Protein AF-A0A446B8R1-F1 (afdb_monomer_lite)

Radius of gyration: 36.81 Å; chains: 1; bounding box: 80×96×134 Å

Sequence (343 aa):
MPSIPSLAALASDPLRTHRTWIPKYGRVQKCDFCNGRAPGTLHFCSVCQLHICENCARDRRWHTERQHFIDADALDWTFRRGPNTASTRGGRRAQAPSSSDANARERGDNGGDDNGDDDVYMEKGLAGNNNNPPRRSDRLAGSARTHPPAGMGTTGGNTTSSSEVWASIDAPPATPEDHDHLVLHLYEAIYGSRPELNPARYPRDPSHTQGGAYAPTLRTTPAFHPLNERTSSELELMHQDRQLLREMQHAWNNQPVLLRLCRNGHRVYAIELLWDVCELRRSRVLIRDFSQVVHWFVTERDSQFRLQHTAAVAASSSSSAQPGYYQPPYPSYPPPGAPGNAR

pLDDT: mean 72.15, std 21.69, range [29.95, 96.56]

Organism: NCBI:txid2587410

Secondary structure (DSSP, 8-state):
-PPPPPHHHHHT-TT--B--EEEEE-TT-B-TTT-PBPSSEEEEETTT--EE-HHHHHTTGGGGSTTB---TTTS-S------------S------------------------------------------PPP-----------PPPP-----------GGGGGGGTTS--SSHHHHHHHHHHHHHHHHSS-----TT--PPP---------PPP---PPS--TT----HHHHHHHHHHHHHHHHHHHHHHH-HHHHHHHHTT-HHHHHHHHHHHHHHHHTTS---SS-HHHHHHHHHHHHHHHHHHHHHHHHHHHHT-------PPPP-PPPPPPPP---

Foldseek 3Di:
DPDDDDLVVLVPQPLQAFPDWDWDDDQPDAQPQPRDRDNWIWIAGPPPRGTHALVCVVVVSVVVPSHHRDDSVPDPRPDDPPPPPPPPPDDPPPPDDDDDDDDDDDDDDDDDDDDDDDDDDDDDDDDDDDDDDDDDDDDDDDDDDDDDDDDDDDPDDPPVPPVPVVVPLLDDDPDPVVLVVLLQVLLCVLPVDGDPPPVVPPDPDDDDDDDDDDDDDDPDDDDDDPVPPDDPVNVVLQVVLVVLQVSLVCSCVPPVSLVSCVVSLNNLVSLVSSVSNSVVVCVVDPHDPPGPNVVVSVVSNVVSVVVVVVVVVVVVVVVPPPVPPPPPPPPPDDDPDDDDDDD

Structure (mmCIF, N/CA/C/O backbone):
data_AF-A0A446B8R1-F1
#
_entry.id   AF-A0A446B8R1-F1
#
loop_
_atom_site.group_PDB
_atom_site.id
_atom_site.type_symbol
_atom_site.label_atom_id
_atom_site.label_alt_id
_atom_site.label_comp_id
_atom_site.label_asym_id
_atom_site.label_entity_id
_atom_site.label_seq_id
_atom_site.pdbx_PDB_ins_code
_atom_site.Cartn_x
_atom_site.Cartn_y
_atom_site.Cartn_z
_atom_site.occupancy
_atom_site.B_iso_or_equiv
_atom_site.auth_seq_id
_atom_site.auth_comp_id
_atom_site.auth_asym_id
_atom_site.auth_atom_id
_atom_site.pdbx_PDB_model_num
ATOM 1 N N . MET A 1 1 ? -5.547 -40.155 11.819 1.00 54.22 1 MET A N 1
ATOM 2 C CA . MET A 1 1 ? -4.812 -39.044 11.177 1.00 54.22 1 MET A CA 1
ATOM 3 C C . MET A 1 1 ? -5.370 -37.741 11.716 1.00 54.22 1 MET A C 1
ATOM 5 O O . MET A 1 1 ? -6.589 -37.660 11.814 1.00 54.22 1 MET A O 1
ATOM 9 N N . PRO A 1 2 ? -4.535 -36.780 12.139 1.00 71.50 2 PRO A N 1
ATOM 10 C CA . PRO A 1 2 ? -5.023 -35.487 12.608 1.00 71.50 2 PRO A CA 1
ATOM 11 C C . PRO A 1 2 ? -5.824 -34.808 11.491 1.00 71.50 2 PRO A C 1
ATOM 13 O O . PRO A 1 2 ? -5.386 -34.767 10.343 1.00 71.50 2 PRO A O 1
ATOM 16 N N . SER A 1 3 ? -7.020 -34.325 11.818 1.00 83.19 3 SER A N 1
ATOM 17 C CA . SER A 1 3 ? -7.865 -33.573 10.893 1.00 83.19 3 SER A CA 1
ATOM 18 C C . SER A 1 3 ? -7.162 -32.273 10.503 1.00 83.19 3 SER A C 1
ATOM 20 O O . SER A 1 3 ? -6.837 -31.466 11.376 1.00 83.19 3 SER A O 1
ATOM 22 N N . ILE A 1 4 ? -6.922 -32.066 9.206 1.00 81.81 4 ILE A N 1
ATOM 23 C CA . ILE A 1 4 ? -6.298 -30.837 8.706 1.00 81.81 4 ILE A CA 1
ATOM 24 C C . ILE A 1 4 ? -7.282 -29.674 8.931 1.00 81.81 4 ILE A C 1
ATOM 26 O O . ILE A 1 4 ? -8.426 -29.772 8.478 1.00 81.81 4 ILE A O 1
ATOM 30 N N . PRO A 1 5 ? -6.876 -28.579 9.602 1.00 85.19 5 PRO A N 1
ATOM 31 C CA . PRO A 1 5 ? -7.745 -27.425 9.815 1.00 85.19 5 PRO A CA 1
ATOM 32 C C . PRO A 1 5 ? -8.226 -26.816 8.490 1.00 85.19 5 PRO A C 1
ATOM 34 O O . PRO A 1 5 ? -7.574 -26.946 7.447 1.00 85.19 5 PRO A O 1
ATOM 37 N N . SER A 1 6 ? -9.369 -26.129 8.520 1.00 90.00 6 SER A N 1
ATOM 38 C CA . SER A 1 6 ? -9.872 -25.403 7.349 1.00 90.00 6 SER A CA 1
ATOM 39 C C . SER A 1 6 ? -8.915 -24.270 6.951 1.00 90.00 6 SER A C 1
ATOM 41 O O . SER A 1 6 ? -8.203 -23.721 7.792 1.00 90.00 6 SER A O 1
ATOM 43 N N . LEU A 1 7 ? -8.911 -23.889 5.668 1.00 84.69 7 LEU A N 1
ATOM 44 C CA . LEU A 1 7 ? -8.081 -22.775 5.186 1.00 84.69 7 LEU A CA 1
ATOM 45 C C . LEU A 1 7 ? -8.403 -21.466 5.915 1.00 84.69 7 LEU A C 1
ATOM 47 O O . LEU A 1 7 ? -7.484 -20.745 6.280 1.00 84.69 7 LEU A O 1
ATOM 51 N N . ALA A 1 8 ? -9.683 -21.204 6.201 1.00 85.44 8 ALA A N 1
ATOM 52 C CA . ALA A 1 8 ? -10.109 -20.027 6.955 1.00 85.44 8 ALA A CA 1
ATOM 53 C C . ALA A 1 8 ? -9.517 -20.000 8.375 1.00 85.44 8 ALA A C 1
ATOM 55 O O . ALA A 1 8 ? -9.004 -18.970 8.802 1.00 85.44 8 ALA A O 1
ATOM 56 N N . ALA A 1 9 ? -9.512 -21.142 9.074 1.00 85.88 9 ALA A N 1
ATOM 57 C CA . ALA A 1 9 ? -8.916 -21.238 10.406 1.00 85.88 9 ALA A CA 1
ATOM 58 C C . ALA A 1 9 ? -7.395 -21.007 10.371 1.00 85.88 9 ALA A C 1
ATOM 60 O O . ALA A 1 9 ? -6.848 -20.322 11.234 1.00 85.88 9 ALA A O 1
ATOM 61 N N . LEU A 1 10 ? -6.713 -21.532 9.347 1.00 84.69 10 LEU A N 1
ATOM 62 C CA . LEU A 1 10 ? -5.278 -21.305 9.148 1.00 84.69 10 LEU A CA 1
ATOM 63 C C . LEU A 1 10 ? -4.977 -19.844 8.778 1.00 84.69 10 LEU A C 1
ATOM 65 O O . LEU A 1 10 ? -3.969 -19.303 9.219 1.00 84.69 10 LEU A O 1
ATOM 69 N N . ALA A 1 11 ? -5.845 -19.186 8.009 1.00 81.81 11 ALA A N 1
ATOM 70 C CA . ALA A 1 11 ? -5.681 -17.787 7.617 1.00 81.81 11 ALA A CA 1
ATOM 71 C C . ALA A 1 11 ? -5.797 -16.819 8.806 1.00 81.81 11 ALA A C 1
ATOM 73 O O . ALA A 1 11 ? -5.201 -15.741 8.778 1.00 81.81 11 ALA A O 1
ATOM 74 N N . SER A 1 12 ? -6.548 -17.187 9.846 1.00 82.94 12 SER A N 1
ATOM 75 C CA . SER A 1 12 ? -6.679 -16.404 11.081 1.00 82.94 12 SER A CA 1
ATOM 76 C C . SER A 1 12 ? -5.580 -16.665 12.117 1.00 82.94 12 SER A C 1
ATOM 78 O O . SER A 1 12 ? -5.546 -15.979 13.135 1.00 82.94 12 SER A O 1
ATOM 80 N N . ASP A 1 13 ? -4.694 -17.641 11.892 1.00 83.62 13 ASP A N 1
ATOM 81 C CA . ASP A 1 13 ? -3.644 -17.991 12.852 1.00 83.62 13 ASP A CA 1
ATOM 82 C C . ASP A 1 13 ? -2.561 -16.892 12.897 1.00 83.62 13 ASP A C 1
ATOM 84 O O . ASP A 1 13 ? -1.868 -16.677 11.894 1.00 83.62 13 ASP A O 1
ATOM 88 N N . PRO A 1 14 ? -2.373 -16.198 14.038 1.00 80.44 14 PRO A N 1
ATOM 89 C CA . PRO A 1 14 ? -1.381 -15.132 14.157 1.00 80.44 14 PRO A CA 1
ATOM 90 C C . PRO A 1 14 ? 0.060 -15.645 14.037 1.00 80.44 14 PRO A C 1
ATOM 92 O O . PRO A 1 14 ? 0.962 -14.860 13.752 1.00 80.44 14 PRO A O 1
ATOM 95 N N . LEU A 1 15 ? 0.297 -16.950 14.230 1.00 82.38 15 LEU A N 1
ATOM 96 C CA . LEU A 1 15 ? 1.621 -17.554 14.071 1.00 82.38 15 LEU A CA 1
ATOM 97 C C . LEU A 1 15 ? 2.008 -17.735 12.598 1.00 82.38 15 LEU A C 1
ATOM 99 O O . LEU A 1 15 ? 3.196 -17.844 12.291 1.00 82.38 15 LEU A O 1
ATOM 103 N N . ARG A 1 16 ? 1.030 -17.726 11.681 1.00 83.31 16 ARG A N 1
ATOM 104 C CA . ARG A 1 16 ? 1.251 -17.855 10.236 1.00 83.31 16 ARG A CA 1
ATOM 105 C C . ARG A 1 16 ? 1.517 -16.496 9.597 1.00 83.31 16 ARG A C 1
ATOM 107 O O . ARG A 1 16 ? 0.666 -15.893 8.934 1.00 83.31 16 ARG A O 1
ATOM 114 N N . THR A 1 17 ? 2.733 -16.018 9.815 1.00 85.94 17 THR A N 1
ATOM 115 C CA . THR A 1 17 ? 3.201 -14.699 9.381 1.00 85.94 17 THR A CA 1
ATOM 116 C C . THR A 1 17 ? 3.696 -14.682 7.934 1.00 85.94 17 THR A C 1
ATOM 118 O O . THR A 1 17 ? 3.676 -13.632 7.293 1.00 85.94 17 THR A O 1
ATOM 121 N N . HIS A 1 18 ? 4.117 -15.820 7.373 1.00 91.88 18 HIS A N 1
ATOM 122 C CA . HIS A 1 18 ? 4.714 -15.868 6.037 1.00 91.88 18 HIS A CA 1
ATOM 123 C C . HIS A 1 18 ? 3.647 -16.094 4.965 1.00 91.88 18 HIS A C 1
ATOM 125 O O . HIS A 1 18 ? 3.229 -17.225 4.702 1.00 91.88 18 HIS A O 1
ATOM 131 N N . ARG A 1 19 ? 3.222 -14.990 4.342 1.00 91.19 19 ARG A N 1
ATOM 132 C CA . ARG A 1 19 ? 2.196 -14.959 3.282 1.00 91.19 19 ARG A CA 1
ATOM 133 C C . ARG A 1 19 ? 2.737 -14.549 1.914 1.00 91.19 19 ARG A C 1
ATOM 135 O O . ARG A 1 19 ? 2.030 -14.655 0.919 1.00 91.19 19 ARG A O 1
ATOM 142 N N . THR A 1 20 ? 3.981 -14.085 1.859 1.00 92.62 20 THR A N 1
ATOM 143 C CA . THR A 1 20 ? 4.607 -13.607 0.625 1.00 92.62 20 THR A CA 1
ATOM 144 C C . THR A 1 20 ? 5.275 -14.764 -0.106 1.00 92.62 20 THR A C 1
ATOM 146 O O . THR A 1 20 ? 6.323 -15.263 0.317 1.00 92.62 20 THR A O 1
ATOM 149 N N . TRP A 1 21 ? 4.663 -15.167 -1.216 1.00 95.19 21 TRP A N 1
ATOM 150 C CA . TRP A 1 21 ? 5.133 -16.237 -2.091 1.00 95.19 21 TRP A CA 1
ATOM 151 C C . TRP A 1 21 ? 5.419 -15.674 -3.472 1.00 95.19 21 TRP A C 1
ATOM 153 O O . TRP A 1 21 ? 4.586 -14.981 -4.053 1.00 95.19 21 TRP A O 1
ATOM 163 N N . ILE A 1 22 ? 6.622 -15.934 -3.973 1.00 94.06 22 ILE A N 1
ATOM 164 C CA . ILE A 1 22 ? 7.083 -15.402 -5.253 1.00 94.06 22 ILE A CA 1
ATOM 165 C C . ILE A 1 22 ? 7.263 -16.574 -6.224 1.00 94.06 22 ILE A C 1
ATOM 167 O O . ILE A 1 22 ? 7.953 -17.543 -5.879 1.00 94.06 22 ILE A O 1
ATOM 171 N N . PRO A 1 23 ? 6.705 -16.504 -7.446 1.00 94.25 23 PRO A N 1
ATOM 172 C CA . PRO A 1 23 ? 6.909 -17.539 -8.445 1.00 94.25 23 PRO A CA 1
ATOM 173 C C . PRO A 1 23 ? 8.370 -17.544 -8.900 1.00 94.25 23 PRO A C 1
ATOM 175 O O . PRO A 1 23 ? 8.946 -16.519 -9.272 1.00 94.25 23 PRO A O 1
ATOM 178 N N . LYS A 1 24 ? 8.982 -18.725 -8.909 1.00 90.31 24 LYS A N 1
ATOM 179 C CA . LYS A 1 24 ? 10.349 -18.945 -9.370 1.00 90.31 24 LYS A CA 1
ATOM 180 C C . LYS A 1 24 ? 10.378 -20.095 -10.354 1.00 90.31 24 LYS A C 1
ATOM 182 O O . LYS A 1 24 ? 10.073 -21.245 -10.043 1.00 90.31 24 LYS A O 1
ATOM 187 N N . TYR A 1 25 ? 10.810 -19.763 -11.561 1.00 87.69 25 TYR A N 1
ATOM 188 C CA . TYR A 1 25 ? 11.034 -20.734 -12.613 1.00 87.69 25 TYR A CA 1
ATOM 189 C C . TYR A 1 25 ? 12.493 -21.192 -12.595 1.00 87.69 25 TYR A C 1
ATOM 191 O O . TYR A 1 25 ? 13.414 -20.378 -12.693 1.00 87.69 25 TYR A O 1
ATOM 199 N N . GLY A 1 26 ? 12.719 -22.498 -12.508 1.00 75.31 26 GLY A N 1
ATOM 200 C CA . GLY A 1 26 ? 14.056 -23.060 -12.638 1.00 75.31 26 GLY A CA 1
ATOM 201 C C . GLY A 1 26 ? 14.023 -24.573 -12.776 1.00 75.31 26 GLY A C 1
ATOM 202 O O . GLY A 1 26 ? 13.527 -25.258 -11.892 1.00 75.31 26 GLY A O 1
ATOM 203 N N . ARG A 1 27 ? 14.634 -25.108 -13.842 1.00 74.44 27 ARG A N 1
ATOM 204 C CA . ARG A 1 27 ? 14.702 -26.563 -14.110 1.00 74.44 27 ARG A CA 1
ATOM 205 C C . ARG A 1 27 ? 15.417 -27.373 -13.015 1.00 74.44 27 ARG A C 1
ATOM 207 O O . ARG A 1 27 ? 15.337 -28.599 -12.995 1.00 74.44 27 ARG A O 1
ATOM 214 N N . VAL A 1 28 ? 16.171 -26.701 -12.144 1.00 85.12 28 VAL A N 1
ATOM 215 C CA . VAL A 1 28 ? 17.037 -27.335 -11.137 1.00 85.12 28 VAL A CA 1
ATOM 216 C C . VAL A 1 28 ? 16.456 -27.240 -9.724 1.00 85.12 28 VAL A C 1
ATOM 218 O O . VAL A 1 28 ? 16.914 -27.954 -8.838 1.00 85.12 28 VAL A O 1
ATOM 221 N N . GLN A 1 29 ? 15.441 -26.401 -9.506 1.00 88.50 29 GLN A N 1
ATOM 222 C CA . GLN A 1 29 ? 14.880 -26.202 -8.173 1.00 88.50 29 GLN A CA 1
ATOM 223 C C . GLN A 1 29 ? 14.052 -27.427 -7.753 1.00 88.50 29 GLN A C 1
ATOM 225 O O . GLN A 1 29 ? 13.339 -28.024 -8.566 1.00 88.50 29 GLN A O 1
ATOM 230 N N . LYS A 1 30 ? 14.184 -27.827 -6.487 1.00 95.19 30 LYS A N 1
ATOM 231 C CA . LYS A 1 30 ? 13.438 -28.937 -5.883 1.00 95.19 30 LYS A CA 1
ATOM 232 C C . LYS A 1 30 ? 12.427 -28.371 -4.897 1.00 95.19 30 LYS A C 1
ATOM 234 O O . LYS A 1 30 ? 12.664 -27.325 -4.308 1.00 95.19 30 LYS A O 1
ATOM 239 N N . CYS A 1 31 ? 11.302 -29.055 -4.734 1.00 95.56 31 CYS A N 1
ATOM 240 C CA . CYS A 1 31 ? 10.384 -28.737 -3.649 1.00 95.56 31 CYS A CA 1
ATOM 241 C C . CYS A 1 31 ? 10.953 -29.262 -2.328 1.00 95.56 31 CYS A C 1
ATOM 243 O O . CYS A 1 31 ? 11.273 -30.446 -2.250 1.00 95.56 31 CYS A O 1
ATOM 245 N N . ASP A 1 32 ? 11.001 -28.427 -1.294 1.00 95.44 32 ASP A N 1
ATOM 246 C CA . ASP A 1 32 ? 11.567 -28.801 0.010 1.00 95.44 32 ASP A CA 1
ATOM 247 C C . ASP A 1 32 ? 10.720 -29.852 0.757 1.00 95.44 32 ASP A C 1
ATOM 249 O O . ASP A 1 32 ? 11.221 -30.567 1.618 1.00 95.44 32 ASP A O 1
ATOM 253 N N . PHE A 1 33 ? 9.445 -30.022 0.383 1.00 94.38 33 PHE A N 1
ATOM 254 C CA . PHE A 1 33 ? 8.527 -30.965 1.036 1.00 94.38 33 PHE A CA 1
ATOM 255 C C . PHE A 1 33 ? 8.537 -32.370 0.427 1.00 94.38 33 PHE A C 1
ATOM 257 O O . PHE A 1 33 ? 8.408 -33.359 1.147 1.00 94.38 33 PHE A O 1
ATOM 264 N N . CYS A 1 34 ? 8.630 -32.490 -0.901 1.00 95.12 34 CYS A N 1
ATOM 265 C CA . CYS A 1 34 ? 8.647 -33.795 -1.573 1.00 95.12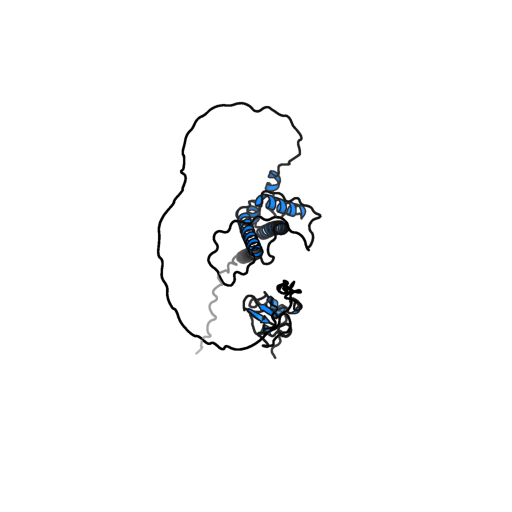 34 CYS A CA 1
ATOM 266 C C . CYS A 1 34 ? 10.006 -34.162 -2.171 1.00 95.12 34 CYS A C 1
ATOM 268 O O . CYS A 1 34 ? 10.141 -35.257 -2.712 1.00 95.12 34 CYS A O 1
ATOM 270 N N . ASN A 1 35 ? 10.989 -33.254 -2.134 1.00 94.88 35 ASN A N 1
ATOM 271 C CA . ASN A 1 35 ? 12.286 -33.358 -2.815 1.00 94.88 35 ASN A CA 1
ATOM 272 C C . ASN A 1 35 ? 12.204 -33.620 -4.332 1.00 94.88 35 ASN A C 1
ATOM 274 O O . ASN A 1 35 ? 13.223 -33.849 -4.993 1.00 94.88 35 ASN A O 1
ATOM 278 N N . GLY A 1 36 ? 11.001 -33.555 -4.906 1.00 92.75 36 GLY A N 1
ATOM 279 C CA . GLY A 1 36 ? 10.746 -33.736 -6.323 1.00 92.75 36 GLY A CA 1
ATOM 280 C C . GLY A 1 36 ? 11.205 -32.525 -7.127 1.00 92.75 36 GLY A C 1
ATOM 281 O O . GLY A 1 36 ? 11.067 -31.376 -6.700 1.00 92.75 36 GLY A O 1
ATOM 282 N N . ARG A 1 37 ? 11.727 -32.787 -8.327 1.00 89.12 37 ARG A N 1
ATOM 283 C CA . ARG A 1 37 ? 11.902 -31.754 -9.352 1.00 89.12 37 ARG A CA 1
ATOM 284 C C . ARG A 1 37 ? 10.537 -31.503 -9.984 1.00 89.12 37 ARG A C 1
ATOM 286 O O . ARG A 1 37 ? 9.971 -32.414 -10.581 1.00 89.12 37 ARG A O 1
ATOM 293 N N . ALA A 1 38 ? 10.005 -30.295 -9.847 1.00 78.50 38 ALA A N 1
ATOM 294 C CA . ALA A 1 38 ? 8.779 -29.916 -10.537 1.00 78.50 38 ALA A CA 1
ATOM 295 C C . ALA A 1 38 ? 9.145 -29.345 -11.920 1.00 78.50 38 ALA A C 1
ATOM 297 O O . ALA A 1 38 ? 9.933 -28.403 -11.980 1.00 78.50 38 ALA A O 1
ATOM 298 N N . PRO A 1 39 ? 8.596 -29.858 -13.037 1.00 73.88 39 PRO A N 1
ATOM 299 C CA . PRO A 1 39 ? 8.849 -29.299 -14.370 1.00 73.88 39 PRO A CA 1
ATOM 300 C C . PRO A 1 39 ? 8.189 -27.921 -14.610 1.00 73.88 39 PRO A C 1
ATOM 302 O O . PRO A 1 39 ? 8.254 -27.402 -15.723 1.00 73.88 39 PRO A O 1
ATOM 305 N N . GLY A 1 40 ? 7.563 -27.326 -13.589 1.00 85.19 40 GLY A N 1
ATOM 306 C CA . GLY A 1 40 ? 6.812 -26.072 -13.663 1.00 85.19 40 GLY A CA 1
ATOM 307 C C . GLY A 1 40 ? 7.300 -24.999 -12.686 1.00 85.19 40 GLY A C 1
ATOM 308 O O . GLY A 1 40 ? 8.463 -24.974 -12.283 1.00 85.19 40 GLY A O 1
ATOM 309 N N . THR A 1 41 ? 6.394 -24.094 -12.328 1.00 91.81 41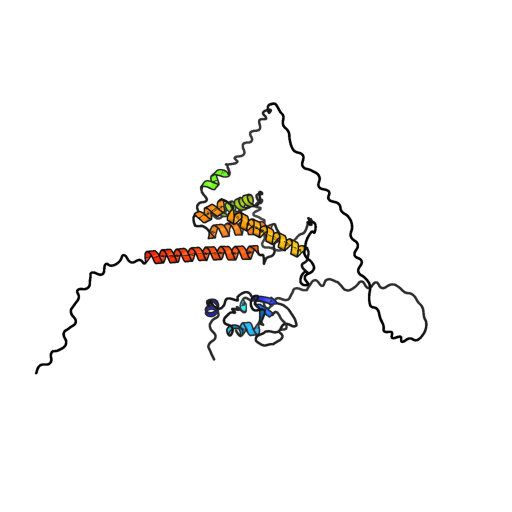 THR A N 1
ATOM 310 C CA . THR A 1 41 ? 6.651 -22.995 -11.394 1.00 91.81 41 THR A CA 1
ATOM 311 C C . THR A 1 41 ? 6.636 -23.510 -9.962 1.00 91.81 41 THR A C 1
ATOM 313 O O . THR A 1 41 ? 5.671 -24.133 -9.521 1.00 91.81 41 THR A O 1
ATOM 316 N N . LEU A 1 42 ? 7.715 -23.249 -9.228 1.00 95.44 42 LEU A N 1
ATOM 317 C CA . LEU A 1 42 ? 7.718 -23.366 -7.774 1.00 95.44 42 LEU A CA 1
ATOM 318 C C . LEU A 1 42 ? 7.446 -21.986 -7.195 1.00 95.44 42 LEU A C 1
ATOM 320 O O . LEU A 1 42 ? 7.921 -20.987 -7.730 1.00 95.44 42 LEU A O 1
ATOM 324 N N . HIS A 1 43 ? 6.734 -21.928 -6.082 1.00 95.69 43 HIS A N 1
ATOM 325 C CA . HIS A 1 43 ? 6.640 -20.704 -5.298 1.00 95.69 43 HIS A CA 1
ATOM 326 C C . HIS A 1 43 ? 7.655 -20.771 -4.171 1.00 95.69 43 HIS A C 1
ATOM 328 O O . HIS A 1 43 ? 7.801 -21.822 -3.546 1.00 95.69 43 HIS A O 1
ATOM 334 N N . PHE A 1 44 ? 8.379 -19.680 -3.930 1.00 95.06 44 PHE A N 1
ATOM 335 C CA . PHE A 1 44 ? 9.300 -19.601 -2.803 1.00 95.06 44 PHE A CA 1
ATOM 336 C C . PHE A 1 44 ? 8.863 -18.545 -1.793 1.00 95.06 44 PHE A C 1
ATOM 338 O O . PHE A 1 44 ? 8.402 -17.465 -2.167 1.00 95.06 44 PHE A O 1
ATOM 345 N N . CYS A 1 45 ? 9.021 -18.858 -0.511 1.00 96.06 45 CYS A N 1
ATOM 346 C CA . CYS A 1 45 ? 8.794 -17.909 0.567 1.00 96.06 45 CYS A CA 1
ATOM 347 C C . CYS A 1 45 ? 9.958 -16.918 0.617 1.00 96.06 45 CYS A C 1
ATOM 349 O O . CYS A 1 45 ? 11.110 -17.321 0.781 1.00 96.06 45 CYS A O 1
ATOM 351 N N . SER A 1 46 ? 9.682 -15.617 0.535 1.00 93.12 46 SER A N 1
ATOM 352 C CA . SER A 1 46 ? 10.738 -14.594 0.576 1.00 93.12 46 SER A CA 1
ATOM 353 C C . SER A 1 46 ? 11.471 -14.518 1.920 1.00 93.12 46 SER A C 1
ATOM 355 O O . SER A 1 46 ? 12.588 -14.011 1.968 1.00 93.12 46 SER A O 1
ATOM 357 N N . VAL A 1 47 ? 10.850 -15.008 3.000 1.00 91.88 47 VAL A N 1
ATOM 358 C CA . VAL A 1 47 ? 11.396 -14.962 4.365 1.00 91.88 47 VAL A CA 1
ATOM 359 C C . VAL A 1 47 ? 12.239 -16.203 4.661 1.00 91.88 47 VAL A C 1
ATOM 361 O O . VAL A 1 47 ? 13.417 -16.082 4.978 1.00 91.88 47 VAL A O 1
ATOM 364 N N . CYS A 1 48 ? 11.664 -17.399 4.507 1.00 92.62 48 CYS A N 1
ATOM 365 C CA . CYS A 1 48 ? 12.345 -18.663 4.820 1.00 92.62 48 CYS A CA 1
ATOM 366 C C . CYS A 1 48 ? 13.149 -19.258 3.662 1.00 92.62 48 CYS A C 1
ATOM 368 O O . CYS A 1 48 ? 13.873 -20.224 3.871 1.00 92.62 48 CYS A O 1
ATOM 370 N N . GLN A 1 49 ? 12.998 -18.731 2.444 1.00 93.62 49 GLN A N 1
ATOM 371 C CA . GLN A 1 49 ? 13.591 -19.280 1.217 1.00 93.62 49 GLN A CA 1
ATOM 372 C C . GLN A 1 49 ? 13.162 -20.720 0.875 1.00 93.62 49 GLN A C 1
ATOM 374 O O . GLN A 1 49 ? 13.795 -21.370 0.045 1.00 93.62 49 GLN A O 1
ATOM 379 N N . LEU A 1 50 ? 12.060 -21.199 1.461 1.00 94.56 50 LEU A N 1
ATOM 380 C CA . LEU A 1 50 ? 11.473 -22.505 1.162 1.00 94.56 50 LEU A CA 1
ATOM 381 C C . LEU A 1 50 ? 10.739 -22.489 -0.176 1.00 94.56 50 LEU A C 1
ATOM 383 O O . LEU A 1 50 ? 9.964 -21.572 -0.438 1.00 94.56 50 LEU A O 1
ATOM 387 N N . HIS A 1 51 ? 10.940 -23.523 -0.984 1.00 95.50 51 HIS A N 1
ATOM 388 C CA . HIS A 1 51 ? 10.333 -23.751 -2.286 1.00 95.50 51 HIS A CA 1
ATOM 389 C C . HIS A 1 51 ? 9.251 -24.833 -2.190 1.00 95.50 51 HIS A C 1
ATOM 391 O O . HIS A 1 51 ? 9.492 -25.970 -1.769 1.00 95.50 51 HIS A O 1
ATOM 397 N N . ILE A 1 52 ? 8.051 -24.517 -2.671 1.00 96.12 52 ILE A N 1
ATOM 398 C CA . ILE A 1 52 ? 6.919 -25.440 -2.692 1.00 96.12 52 ILE A CA 1
ATOM 399 C C . ILE A 1 52 ? 6.372 -25.626 -4.108 1.00 96.12 52 ILE A C 1
ATOM 401 O O . ILE A 1 52 ? 6.279 -24.678 -4.890 1.00 96.12 52 ILE A O 1
ATOM 405 N N . CYS A 1 53 ? 6.028 -26.870 -4.454 1.00 96.12 53 CYS A N 1
ATOM 406 C CA . CYS A 1 53 ? 5.330 -27.187 -5.698 1.00 96.12 53 CYS A CA 1
ATOM 407 C C . CYS A 1 53 ? 3.811 -27.180 -5.514 1.00 96.12 53 CYS A C 1
ATOM 409 O O . CYS A 1 53 ? 3.314 -27.373 -4.405 1.00 96.12 53 CYS A O 1
ATOM 411 N N . GLU A 1 54 ? 3.087 -27.037 -6.625 1.00 95.62 54 GLU A N 1
ATOM 412 C CA . GLU A 1 54 ? 1.619 -26.997 -6.673 1.00 95.62 54 GLU A CA 1
ATOM 413 C C . GLU A 1 54 ? 0.980 -28.176 -5.931 1.00 95.62 54 GLU A C 1
ATOM 415 O O . GLU A 1 54 ? 0.108 -27.988 -5.086 1.00 95.62 54 GLU A O 1
ATOM 420 N N . ASN A 1 55 ? 1.488 -29.390 -6.160 1.00 96.00 55 ASN A N 1
ATOM 421 C CA . ASN A 1 55 ? 0.972 -30.594 -5.510 1.00 96.00 55 ASN A CA 1
ATOM 422 C C . ASN A 1 55 ? 1.158 -30.543 -3.989 1.00 96.00 55 ASN A C 1
ATOM 424 O O . ASN A 1 55 ? 0.217 -30.800 -3.252 1.00 96.00 55 ASN A O 1
ATOM 428 N N . CYS A 1 56 ? 2.340 -30.153 -3.494 1.00 96.00 56 CYS A N 1
ATOM 429 C CA . CYS A 1 56 ? 2.568 -30.045 -2.049 1.00 96.00 56 CYS A CA 1
ATOM 430 C C . CYS A 1 56 ? 1.758 -28.908 -1.412 1.00 96.00 56 CYS A C 1
ATOM 432 O O . CYS A 1 56 ? 1.373 -29.020 -0.246 1.00 96.00 56 CYS A O 1
ATOM 434 N N . ALA A 1 57 ? 1.498 -27.831 -2.158 1.00 95.31 57 ALA A N 1
ATOM 435 C CA . ALA A 1 57 ? 0.644 -26.735 -1.719 1.00 95.31 57 ALA A CA 1
ATOM 436 C C . ALA A 1 57 ? -0.821 -27.181 -1.585 1.00 95.31 57 ALA A C 1
ATOM 438 O O . ALA A 1 57 ? -1.419 -26.963 -0.528 1.00 95.31 57 ALA A O 1
ATOM 439 N N . ARG A 1 58 ? -1.362 -27.876 -2.599 1.00 95.31 58 ARG A N 1
ATOM 440 C CA . ARG A 1 58 ? -2.730 -28.429 -2.601 1.00 95.31 58 ARG A CA 1
ATOM 441 C C . ARG A 1 58 ? -2.929 -29.553 -1.587 1.00 95.31 58 ARG A C 1
ATOM 443 O O . ARG A 1 58 ? -3.930 -29.554 -0.877 1.00 95.31 58 ARG A O 1
ATOM 450 N N . ASP A 1 59 ? -1.937 -30.427 -1.433 1.00 94.69 59 ASP A N 1
ATOM 451 C CA . ASP A 1 59 ? -1.886 -31.462 -0.387 1.00 94.69 59 ASP A CA 1
ATOM 452 C C . ASP A 1 59 ? -1.734 -30.866 1.025 1.00 94.69 59 ASP A C 1
ATOM 454 O O . ASP A 1 59 ? -1.716 -31.591 2.022 1.00 94.69 59 ASP A O 1
ATOM 458 N N . ARG A 1 60 ? -1.563 -29.541 1.125 1.00 92.69 60 ARG A N 1
ATOM 459 C CA . ARG A 1 60 ? -1.328 -28.799 2.364 1.00 92.69 60 ARG A CA 1
ATOM 460 C C . ARG A 1 60 ? -0.118 -29.299 3.147 1.00 92.69 60 ARG A C 1
ATOM 462 O O . ARG A 1 60 ? -0.098 -29.170 4.363 1.00 92.69 60 ARG A O 1
ATOM 469 N N . ARG A 1 61 ? 0.927 -29.837 2.509 1.00 92.00 61 ARG A N 1
ATOM 470 C CA . ARG A 1 61 ? 2.112 -30.365 3.226 1.00 92.00 61 ARG A CA 1
ATOM 471 C C . ARG A 1 61 ? 2.867 -29.303 4.025 1.00 92.00 61 ARG A C 1
ATOM 473 O O . ARG A 1 61 ? 3.526 -29.644 4.995 1.00 92.00 61 ARG A O 1
ATOM 480 N N . TRP A 1 62 ? 2.698 -28.033 3.668 1.00 88.62 62 TRP A N 1
ATOM 481 C CA . TRP A 1 62 ? 3.216 -26.876 4.399 1.00 88.62 62 TRP A CA 1
ATOM 482 C C . TRP A 1 62 ? 2.585 -26.667 5.781 1.00 88.62 62 TRP A C 1
ATOM 484 O O . TRP A 1 62 ? 3.140 -25.926 6.585 1.00 88.62 62 TRP A O 1
ATOM 494 N N . HIS A 1 63 ? 1.444 -27.297 6.094 1.00 85.12 63 HIS A N 1
ATOM 495 C CA . HIS A 1 63 ? 0.751 -27.070 7.369 1.00 85.12 63 HIS A CA 1
ATOM 496 C C . HIS A 1 63 ? 1.561 -27.522 8.594 1.00 85.12 63 HIS A C 1
ATOM 498 O O . HIS A 1 63 ? 1.302 -27.019 9.693 1.00 85.12 63 HIS A O 1
ATOM 504 N N . THR A 1 64 ? 2.504 -28.457 8.407 1.00 83.12 64 THR A N 1
ATOM 505 C CA . THR A 1 64 ? 3.425 -28.948 9.444 1.00 83.12 64 THR A CA 1
ATOM 506 C C . THR A 1 64 ? 4.290 -27.822 9.994 1.00 83.12 64 THR A C 1
ATOM 508 O O . THR A 1 64 ? 4.593 -27.795 11.186 1.00 83.12 64 THR A O 1
ATOM 511 N N . GLU A 1 65 ? 4.616 -26.846 9.152 1.00 82.62 65 GLU A N 1
ATOM 512 C CA . GLU A 1 65 ? 5.273 -25.621 9.561 1.00 82.62 65 GLU A CA 1
ATOM 513 C C . GLU A 1 65 ? 4.223 -24.584 9.959 1.00 82.62 65 GLU A C 1
ATOM 515 O O . GLU A 1 65 ? 3.357 -24.179 9.179 1.00 82.62 65 GLU A O 1
ATOM 520 N N . ARG A 1 66 ? 4.290 -24.132 11.213 1.00 84.69 66 ARG A N 1
ATOM 521 C CA . ARG A 1 66 ? 3.309 -23.190 11.772 1.00 84.69 66 ARG A CA 1
ATOM 522 C C . ARG A 1 66 ? 3.451 -21.759 11.257 1.00 84.69 66 ARG A C 1
ATOM 524 O O . ARG A 1 66 ? 2.570 -20.959 11.518 1.00 84.69 66 ARG A O 1
ATOM 531 N N . GLN A 1 67 ? 4.534 -21.434 10.554 1.00 90.25 67 GLN A N 1
ATOM 532 C CA . GLN A 1 67 ? 4.836 -20.060 10.133 1.00 90.25 67 GLN A CA 1
ATOM 533 C C . GLN A 1 67 ? 4.288 -19.713 8.746 1.00 90.25 67 GLN A C 1
ATOM 535 O O . GLN A 1 67 ? 4.052 -18.545 8.443 1.00 90.25 67 GLN A O 1
ATOM 540 N N . HIS A 1 68 ? 4.057 -20.720 7.907 1.00 92.31 68 HIS A N 1
ATOM 541 C CA . HIS A 1 68 ? 3.681 -20.532 6.512 1.00 92.31 68 HIS A CA 1
ATOM 542 C C . HIS A 1 68 ? 2.170 -20.572 6.335 1.00 92.31 68 HIS A C 1
ATOM 544 O O . HIS A 1 68 ? 1.502 -21.445 6.879 1.00 92.31 68 HIS A O 1
ATOM 550 N N . PHE A 1 69 ? 1.620 -19.653 5.552 1.00 93.62 69 PHE A N 1
ATOM 551 C CA . PHE A 1 69 ? 0.261 -19.766 5.039 1.00 93.62 69 PHE A CA 1
ATOM 552 C C . PHE A 1 69 ? 0.304 -19.667 3.521 1.00 93.62 69 PHE A C 1
ATOM 554 O O . PHE A 1 69 ? 0.891 -18.730 2.976 1.00 93.62 69 PHE A O 1
ATOM 561 N N . ILE A 1 70 ? -0.286 -20.658 2.855 1.00 93.69 70 ILE A N 1
ATOM 562 C CA . ILE A 1 70 ? -0.291 -20.764 1.397 1.00 93.69 70 ILE A CA 1
ATOM 563 C C . ILE A 1 70 ? -1.708 -21.076 0.948 1.00 93.69 70 ILE A C 1
ATOM 565 O O . ILE A 1 70 ? -2.229 -22.154 1.232 1.00 93.69 70 ILE A O 1
ATOM 569 N N . ASP A 1 71 ? -2.312 -20.148 0.221 1.00 94.25 71 ASP A N 1
ATOM 570 C CA . ASP A 1 71 ? -3.523 -20.433 -0.533 1.00 94.25 71 ASP A CA 1
ATOM 571 C C . ASP A 1 71 ? -3.119 -20.893 -1.936 1.00 94.25 71 ASP A C 1
ATOM 573 O O . ASP A 1 71 ? -2.671 -20.098 -2.760 1.00 94.25 71 ASP A O 1
ATOM 577 N N . ALA A 1 72 ? -3.205 -22.201 -2.182 1.00 93.62 72 ALA A N 1
ATOM 578 C CA . ALA A 1 72 ? -2.775 -22.783 -3.447 1.00 93.62 72 ALA A CA 1
ATOM 579 C C . ALA A 1 72 ? -3.613 -22.281 -4.631 1.00 93.62 72 ALA A C 1
ATOM 581 O O . ALA A 1 72 ? -3.089 -22.221 -5.736 1.00 93.62 72 ALA A O 1
ATOM 582 N N . ASP A 1 73 ? -4.871 -21.900 -4.421 1.00 93.50 73 ASP A N 1
ATOM 583 C CA . ASP A 1 73 ? -5.750 -21.476 -5.513 1.00 93.50 73 ASP A CA 1
ATOM 584 C C . ASP A 1 73 ? -5.554 -19.992 -5.866 1.00 93.50 73 ASP A C 1
ATOM 586 O O . ASP A 1 73 ? -5.841 -19.577 -6.987 1.00 93.50 73 ASP A O 1
ATOM 590 N N . ALA A 1 74 ? -4.992 -19.203 -4.945 1.00 92.50 74 ALA A N 1
ATOM 591 C CA . ALA A 1 74 ? -4.650 -17.800 -5.172 1.00 92.50 74 ALA A CA 1
ATOM 592 C C . ALA A 1 74 ? -3.294 -17.595 -5.879 1.00 92.50 74 ALA A C 1
ATOM 594 O O . ALA A 1 74 ? -2.999 -16.490 -6.338 1.00 92.50 74 ALA A O 1
ATOM 595 N N . LEU A 1 75 ? -2.444 -18.626 -5.946 1.00 92.56 75 LEU A N 1
ATOM 596 C CA . LEU A 1 75 ? -1.117 -18.540 -6.558 1.00 92.56 75 LEU A CA 1
ATOM 597 C C . LEU A 1 75 ? -1.152 -18.871 -8.054 1.00 92.56 75 LEU A C 1
ATOM 599 O O . LEU A 1 75 ? -1.753 -19.854 -8.481 1.00 92.56 75 LEU A O 1
ATOM 603 N N . ASP A 1 76 ? -0.420 -18.096 -8.858 1.00 91.06 76 ASP A N 1
ATOM 604 C CA . ASP A 1 76 ? -0.219 -18.411 -10.274 1.00 91.06 76 ASP A CA 1
ATOM 605 C C . ASP A 1 76 ? 0.848 -19.508 -10.444 1.00 91.06 76 ASP A C 1
ATOM 607 O O . ASP A 1 76 ? 2.056 -19.267 -10.347 1.00 91.06 76 ASP A O 1
ATOM 611 N N . TRP A 1 77 ? 0.402 -20.738 -10.700 1.00 91.06 77 TRP A N 1
ATOM 612 C CA . TRP A 1 77 ? 1.262 -21.889 -11.022 1.00 91.06 77 TRP A CA 1
ATOM 613 C C . TRP A 1 77 ? 1.605 -21.986 -12.509 1.00 91.06 77 TRP A C 1
ATOM 615 O O . TRP A 1 77 ? 2.517 -22.718 -12.900 1.00 91.06 77 TRP A O 1
ATOM 625 N N . THR A 1 78 ? 0.887 -21.241 -13.347 1.00 87.06 78 THR A N 1
ATOM 626 C CA . THR A 1 78 ? 1.023 -21.276 -14.803 1.00 87.06 78 THR A CA 1
ATOM 627 C C . THR A 1 78 ? 2.046 -20.290 -15.331 1.00 87.06 78 THR A C 1
ATOM 629 O O . THR A 1 78 ? 2.294 -20.311 -16.536 1.00 87.06 78 THR A O 1
ATOM 632 N N . PHE A 1 79 ? 2.670 -19.488 -14.458 1.00 76.25 79 PHE A N 1
ATOM 633 C CA . PHE A 1 79 ? 3.691 -18.510 -14.816 1.00 76.25 79 PHE A CA 1
ATOM 634 C C . PHE A 1 79 ? 4.825 -19.146 -15.630 1.00 76.25 79 PHE A C 1
ATOM 636 O O . PHE A 1 79 ? 5.840 -19.620 -15.117 1.00 76.25 79 PHE A O 1
ATOM 643 N N . ARG A 1 80 ? 4.671 -19.149 -16.949 1.00 72.00 80 ARG A N 1
ATOM 644 C CA . ARG A 1 80 ? 5.754 -19.418 -17.877 1.00 72.00 80 ARG A CA 1
ATOM 645 C C . ARG A 1 80 ? 6.448 -18.087 -18.014 1.00 72.00 80 ARG A C 1
ATOM 647 O O . ARG A 1 80 ? 5.819 -17.125 -18.447 1.00 72.00 80 ARG A O 1
ATOM 654 N N . ARG A 1 81 ? 7.734 -18.025 -17.647 1.00 62.03 81 ARG A N 1
ATOM 655 C CA . ARG A 1 81 ? 8.576 -16.892 -18.041 1.00 62.03 81 ARG A CA 1
ATOM 656 C C . ARG A 1 81 ? 8.305 -16.706 -19.533 1.00 62.03 81 ARG A C 1
ATOM 658 O O . ARG A 1 81 ? 8.551 -17.647 -20.296 1.00 62.03 81 ARG A O 1
ATOM 665 N N . GLY A 1 82 ? 7.685 -15.577 -19.897 1.00 56.88 82 GLY A N 1
ATOM 666 C CA . GLY A 1 82 ? 7.328 -15.283 -21.282 1.00 56.88 82 GLY A CA 1
ATOM 667 C C . GLY A 1 82 ? 8.544 -15.552 -22.162 1.00 56.88 82 GLY A C 1
ATOM 668 O O . GLY A 1 82 ? 9.659 -15.485 -21.630 1.00 56.88 82 GLY A O 1
ATOM 669 N N . PRO A 1 83 ? 8.364 -15.934 -23.441 1.00 53.00 83 PRO A N 1
ATOM 670 C CA . PRO A 1 83 ? 9.483 -16.235 -24.321 1.00 53.00 83 PRO A CA 1
ATOM 671 C C . PRO A 1 83 ? 10.486 -15.108 -24.155 1.00 53.00 83 PRO A C 1
ATOM 673 O O . PRO A 1 83 ? 10.202 -13.971 -24.526 1.00 53.00 83 PRO A O 1
ATOM 676 N N . ASN A 1 84 ? 11.604 -15.407 -23.479 1.00 53.50 84 ASN A N 1
ATOM 677 C CA . ASN A 1 84 ? 12.687 -14.455 -23.353 1.00 53.50 84 ASN A CA 1
ATOM 678 C C . ASN A 1 84 ? 12.923 -14.049 -24.793 1.00 53.50 84 ASN A C 1
ATOM 680 O O . ASN A 1 84 ? 13.173 -14.937 -25.612 1.00 53.50 84 ASN A O 1
ATOM 684 N N . THR A 1 85 ? 12.752 -12.771 -25.121 1.00 44.53 85 THR A N 1
ATOM 685 C CA . THR A 1 85 ? 13.248 -12.226 -26.374 1.00 44.53 85 THR A CA 1
ATOM 686 C C . THR A 1 85 ? 14.707 -12.614 -26.377 1.00 44.53 85 THR A C 1
ATOM 688 O O . THR A 1 85 ? 15.507 -12.045 -25.629 1.00 44.53 85 THR A O 1
ATOM 691 N N . ALA A 1 86 ? 14.996 -13.715 -27.065 1.00 45.19 86 ALA A N 1
ATOM 692 C CA . ALA A 1 86 ? 16.300 -14.306 -27.119 1.00 45.19 86 ALA A CA 1
ATOM 693 C C . ALA A 1 86 ? 17.132 -13.208 -27.744 1.00 45.19 86 ALA A C 1
ATOM 695 O O . ALA A 1 86 ? 16.994 -12.920 -28.929 1.00 45.19 86 ALA A O 1
ATOM 696 N N . SER A 1 87 ? 17.895 -12.513 -26.903 1.00 49.81 87 SER A N 1
ATOM 697 C CA . SER A 1 87 ? 18.945 -11.638 -27.363 1.00 49.81 87 SER A CA 1
ATOM 698 C C . SER A 1 87 ? 19.768 -12.507 -28.289 1.00 49.81 87 SER A C 1
ATOM 700 O O . SER A 1 87 ? 20.359 -13.504 -27.866 1.00 49.81 87 SER A O 1
ATOM 702 N N . THR A 1 88 ? 19.674 -12.178 -29.569 1.00 49.72 88 THR A N 1
ATOM 703 C CA . THR A 1 88 ? 20.330 -12.789 -30.710 1.00 49.72 88 THR A CA 1
ATOM 704 C C . THR A 1 88 ? 21.840 -12.589 -30.571 1.00 49.72 88 THR A C 1
ATOM 706 O O . THR A 1 88 ? 22.479 -11.920 -31.371 1.00 49.72 88 THR A O 1
ATOM 709 N N . ARG A 1 89 ? 22.451 -13.137 -29.520 1.00 48.38 89 ARG A N 1
ATOM 710 C CA . ARG A 1 89 ? 23.899 -13.291 -29.385 1.00 48.38 89 ARG A CA 1
ATOM 711 C C . ARG A 1 89 ? 24.268 -14.654 -29.946 1.00 48.38 89 ARG A C 1
ATOM 713 O O . ARG A 1 89 ? 24.624 -15.584 -29.237 1.00 48.38 89 ARG A O 1
ATOM 720 N N . GLY A 1 90 ? 24.136 -14.756 -31.260 1.00 50.44 90 GLY A N 1
ATOM 721 C CA . GLY A 1 90 ? 24.550 -15.915 -32.029 1.00 50.44 90 GLY A CA 1
ATOM 722 C C . GLY A 1 90 ? 24.357 -15.629 -33.506 1.00 50.44 90 GLY A C 1
ATOM 723 O O . GLY A 1 90 ? 23.254 -15.788 -34.012 1.00 50.44 90 GLY A O 1
ATOM 724 N N . GLY A 1 91 ? 25.419 -15.189 -34.187 1.00 48.84 91 GLY A N 1
ATOM 725 C CA . GLY A 1 91 ? 25.432 -15.201 -35.652 1.00 48.84 91 GLY A CA 1
ATOM 726 C C . GLY A 1 91 ? 26.044 -13.997 -36.358 1.00 48.84 91 GLY A C 1
ATOM 727 O O . GLY A 1 91 ? 25.440 -13.482 -37.288 1.00 48.84 91 GLY A O 1
ATOM 728 N N . ARG A 1 92 ? 27.257 -13.569 -35.994 1.00 47.97 92 ARG A N 1
ATOM 729 C CA . ARG A 1 92 ? 28.175 -12.952 -36.971 1.00 47.97 92 ARG A CA 1
ATOM 730 C C . ARG A 1 92 ? 29.579 -13.521 -36.803 1.00 47.97 92 ARG A C 1
ATOM 732 O O . ARG A 1 92 ? 30.517 -12.819 -36.451 1.00 47.97 92 ARG A O 1
ATOM 739 N N . ARG A 1 93 ? 29.722 -14.822 -37.074 1.00 50.16 93 ARG A N 1
ATOM 740 C CA . ARG A 1 93 ? 30.983 -15.328 -37.620 1.00 50.16 93 ARG A CA 1
ATOM 741 C C . ARG A 1 93 ? 30.913 -15.003 -39.107 1.00 50.16 93 ARG A C 1
ATOM 743 O O . ARG A 1 93 ? 30.191 -15.662 -39.849 1.00 50.16 93 ARG A O 1
ATOM 750 N N . ALA A 1 94 ? 31.536 -13.892 -39.487 1.00 49.94 94 ALA A N 1
ATOM 751 C CA . ALA A 1 94 ? 31.714 -13.523 -40.878 1.00 49.94 94 ALA A CA 1
ATOM 752 C C . ALA A 1 94 ? 32.382 -14.701 -41.600 1.00 49.94 94 ALA A C 1
ATOM 754 O O . ALA A 1 94 ? 33.480 -15.115 -41.229 1.00 49.94 94 ALA A O 1
ATOM 755 N N . GLN A 1 95 ? 31.689 -15.272 -42.582 1.00 43.66 95 GLN A N 1
ATOM 756 C CA . GLN A 1 95 ? 32.330 -16.098 -43.593 1.00 43.66 95 GLN A CA 1
ATOM 757 C C . GLN A 1 95 ? 33.182 -15.150 -44.437 1.00 43.66 95 GLN A C 1
ATOM 759 O O . GLN A 1 95 ? 32.654 -14.330 -45.186 1.00 43.66 95 GLN A O 1
ATOM 764 N N . ALA A 1 96 ? 34.497 -15.215 -44.252 1.00 46.75 96 ALA A N 1
ATOM 765 C CA . ALA A 1 96 ? 35.437 -14.715 -45.238 1.00 46.75 96 ALA A CA 1
ATOM 766 C C . ALA A 1 96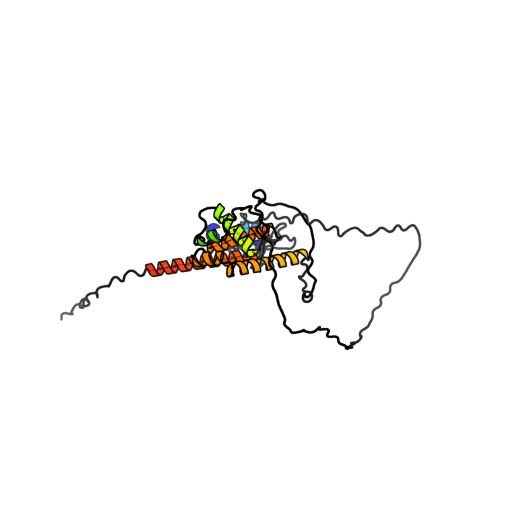 ? 35.392 -15.656 -46.458 1.00 46.75 96 ALA A C 1
ATOM 768 O O . ALA A 1 96 ? 35.347 -16.875 -46.267 1.00 46.75 96 ALA A O 1
ATOM 769 N N . PRO A 1 97 ? 35.395 -15.140 -47.697 1.00 52.75 97 PRO A N 1
ATOM 770 C CA . PRO A 1 97 ? 35.560 -15.973 -48.873 1.00 52.75 97 PRO A CA 1
ATOM 771 C C . PRO A 1 97 ? 37.052 -16.285 -49.029 1.00 52.75 97 PRO A C 1
ATOM 773 O O . PRO A 1 97 ? 37.849 -15.383 -49.275 1.00 52.75 97 PRO A O 1
ATOM 776 N N . SER A 1 98 ? 37.442 -17.550 -48.885 1.00 43.81 98 SER A N 1
ATOM 777 C CA . SER A 1 98 ? 38.771 -18.011 -49.295 1.00 43.81 98 SER A CA 1
ATOM 778 C C . SER A 1 98 ? 38.632 -19.048 -50.400 1.00 43.81 98 SER A C 1
ATOM 780 O O . SER A 1 98 ? 38.279 -20.206 -50.171 1.00 43.81 98 SER A O 1
ATOM 782 N N . SER A 1 99 ? 38.898 -18.573 -51.608 1.00 46.16 99 SER A N 1
ATOM 783 C CA . SER A 1 99 ? 39.393 -19.340 -52.740 1.00 46.16 99 SER A CA 1
ATOM 784 C C . SER A 1 99 ? 40.591 -20.217 -52.342 1.00 46.16 99 SER A C 1
ATOM 786 O O . SER A 1 99 ? 41.439 -19.767 -51.579 1.00 46.16 99 SER A O 1
ATOM 788 N N . SER A 1 100 ? 40.605 -21.445 -52.873 1.00 48.97 100 SER A N 1
ATOM 789 C CA . SER A 1 100 ? 41.774 -22.241 -53.296 1.00 48.97 100 SER A CA 1
ATOM 790 C C . SER A 1 100 ? 43.105 -22.035 -52.557 1.00 48.97 100 SER A C 1
ATOM 792 O O . SER A 1 100 ? 43.746 -21.006 -52.725 1.00 48.97 100 SER A O 1
ATOM 794 N N . ASP A 1 101 ? 43.601 -23.070 -51.873 1.00 42.12 101 ASP A N 1
ATOM 795 C CA . ASP A 1 101 ? 44.718 -23.854 -52.420 1.00 42.12 101 ASP A CA 1
ATOM 796 C C . ASP A 1 101 ? 45.138 -25.025 -51.523 1.00 42.12 101 ASP A C 1
ATOM 798 O O . ASP A 1 101 ? 45.020 -25.022 -50.299 1.00 42.12 101 ASP A O 1
ATOM 802 N N . ALA A 1 102 ? 45.597 -26.066 -52.208 1.00 47.78 102 ALA A N 1
ATOM 803 C CA . ALA A 1 102 ? 46.146 -27.298 -51.680 1.00 47.78 102 ALA A CA 1
ATOM 804 C C . ALA A 1 102 ? 47.512 -27.081 -51.005 1.00 47.78 102 ALA A C 1
ATOM 806 O O . ALA A 1 102 ? 48.346 -26.362 -51.548 1.00 47.78 102 ALA A O 1
ATOM 807 N N . ASN A 1 103 ? 47.783 -27.789 -49.900 1.00 43.88 103 ASN A N 1
ATOM 808 C CA . ASN A 1 103 ? 48.912 -28.726 -49.752 1.00 43.88 103 ASN A CA 1
ATOM 809 C C . ASN A 1 103 ? 49.297 -29.006 -48.288 1.00 43.88 103 ASN A C 1
ATOM 811 O O . ASN A 1 103 ? 49.474 -28.107 -47.481 1.00 43.88 103 ASN A O 1
ATOM 815 N N . ALA A 1 104 ? 49.546 -30.296 -48.057 1.00 39.94 104 ALA A N 1
ATOM 816 C CA . ALA A 1 104 ? 50.693 -30.856 -47.343 1.00 39.94 104 ALA A CA 1
ATOM 817 C C . ALA A 1 104 ? 50.936 -30.577 -45.840 1.00 39.94 104 ALA A C 1
ATOM 819 O O . ALA A 1 104 ? 51.384 -29.516 -45.432 1.00 39.94 104 ALA A O 1
ATOM 820 N N . ARG A 1 105 ? 50.881 -31.707 -45.117 1.00 43.59 105 ARG A N 1
ATOM 821 C CA . ARG A 1 105 ? 51.945 -32.291 -44.272 1.00 43.59 105 ARG A CA 1
ATOM 822 C C . ARG A 1 105 ? 52.260 -31.698 -42.887 1.00 43.59 105 ARG A C 1
ATOM 824 O O . ARG A 1 105 ? 52.734 -30.587 -42.746 1.00 43.59 105 ARG A O 1
ATOM 831 N N . GLU A 1 106 ? 52.176 -32.637 -41.939 1.00 43.34 106 GLU A N 1
ATOM 832 C CA . GLU A 1 106 ? 53.186 -33.000 -40.928 1.00 43.34 106 GLU A CA 1
ATOM 833 C C . GLU A 1 106 ? 53.504 -32.069 -39.742 1.00 43.34 106 GLU A C 1
ATOM 835 O O . GLU A 1 106 ? 53.975 -30.953 -39.896 1.00 43.34 106 GLU A O 1
ATOM 840 N N . ARG A 1 107 ? 53.478 -32.732 -38.571 1.00 43.91 107 ARG A N 1
ATOM 841 C CA . ARG A 1 107 ? 54.440 -32.679 -37.447 1.00 43.91 107 ARG A CA 1
ATOM 842 C C . ARG A 1 107 ? 54.364 -31.562 -36.394 1.00 43.91 107 ARG A C 1
ATOM 844 O O . ARG A 1 107 ? 54.311 -30.382 -36.697 1.00 43.91 107 ARG A O 1
ATOM 851 N N . GLY A 1 108 ? 54.560 -32.030 -35.153 1.00 42.78 108 GLY A N 1
ATOM 852 C CA . GLY A 1 108 ? 54.920 -31.290 -33.936 1.00 42.78 108 GLY A CA 1
ATOM 853 C C . GLY A 1 108 ? 53.687 -31.003 -33.085 1.00 42.78 108 GLY A C 1
ATOM 854 O O . GLY A 1 108 ? 52.867 -30.190 -33.479 1.00 42.78 108 GLY A O 1
ATOM 855 N N . ASP A 1 109 ? 53.389 -31.676 -31.974 1.00 50.16 109 ASP A N 1
ATOM 856 C CA . ASP A 1 109 ? 54.243 -32.092 -30.850 1.00 50.16 109 ASP A CA 1
ATOM 857 C C . ASP A 1 109 ? 55.238 -31.006 -30.426 1.00 50.16 109 ASP A C 1
ATOM 859 O O . ASP A 1 109 ? 56.268 -30.811 -31.067 1.00 50.16 109 ASP A O 1
ATOM 863 N N . ASN A 1 110 ? 54.866 -30.271 -29.378 1.00 50.09 110 ASN A N 1
ATOM 864 C CA . ASN A 1 110 ? 55.778 -29.580 -28.478 1.00 50.09 110 ASN A CA 1
ATOM 865 C C . ASN A 1 110 ? 55.025 -29.230 -27.192 1.00 50.09 110 ASN A C 1
ATOM 867 O O . ASN A 1 110 ? 54.131 -28.380 -27.178 1.00 50.09 110 ASN A O 1
ATOM 871 N N . GLY A 1 111 ? 55.408 -29.928 -26.124 1.00 44.03 111 GLY A N 1
ATOM 872 C CA . GLY A 1 111 ? 55.300 -29.439 -24.758 1.00 44.03 111 GLY A CA 1
ATOM 873 C C . GLY A 1 111 ? 56.278 -28.292 -24.473 1.00 44.03 111 GLY A C 1
ATOM 874 O O . GLY A 1 111 ? 57.009 -27.836 -25.352 1.00 44.03 111 GLY A O 1
ATOM 875 N N . GLY A 1 112 ? 56.269 -27.852 -23.218 1.00 44.28 112 GLY A N 1
ATOM 876 C CA . GLY A 1 112 ? 57.021 -26.714 -22.687 1.00 44.28 112 GLY A CA 1
ATOM 877 C C . GLY A 1 112 ? 56.055 -25.868 -21.863 1.00 44.28 112 GLY A C 1
ATOM 878 O O . GLY A 1 112 ? 55.267 -25.117 -22.428 1.00 44.28 112 GLY A O 1
ATOM 879 N N . ASP A 1 113 ? 55.835 -26.170 -20.586 1.00 45.78 113 ASP A N 1
ATOM 880 C CA . ASP A 1 113 ? 56.740 -25.925 -19.455 1.00 45.78 113 ASP A CA 1
ATOM 881 C C . ASP A 1 113 ? 57.252 -24.478 -19.383 1.00 45.78 113 ASP A C 1
ATOM 883 O O . ASP A 1 113 ? 57.785 -23.925 -20.342 1.00 45.78 113 ASP A O 1
ATOM 887 N N . ASP A 1 114 ? 57.178 -23.975 -18.154 1.00 41.75 114 ASP A N 1
ATOM 888 C CA . ASP A 1 114 ? 58.191 -23.153 -17.498 1.00 41.75 114 ASP A CA 1
ATOM 889 C C . ASP A 1 114 ? 58.051 -21.615 -17.436 1.00 41.75 114 ASP A C 1
ATOM 891 O O . ASP A 1 114 ? 58.139 -20.888 -18.423 1.00 41.75 114 ASP A O 1
ATOM 895 N N . ASN A 1 115 ? 58.003 -21.185 -16.166 1.00 45.16 115 ASN A N 1
ATOM 896 C CA . ASN A 1 115 ? 58.689 -20.051 -15.535 1.00 45.16 115 ASN A CA 1
ATOM 897 C C . ASN A 1 115 ? 58.140 -18.618 -15.558 1.00 45.16 115 ASN A C 1
ATOM 899 O O . ASN A 1 115 ? 57.752 -18.063 -16.581 1.00 45.16 115 ASN A O 1
ATOM 903 N N . GLY A 1 116 ? 58.338 -17.994 -14.386 1.00 43.28 116 GLY A N 1
ATOM 904 C CA . GLY A 1 116 ? 58.669 -16.576 -14.221 1.00 43.28 116 GLY A CA 1
ATOM 905 C C . GLY A 1 116 ? 57.518 -15.775 -13.633 1.00 43.28 116 GLY A C 1
ATOM 906 O O . GLY A 1 116 ? 56.629 -15.379 -14.376 1.00 43.28 116 GLY A O 1
ATOM 907 N N . ASP A 1 117 ? 57.356 -15.670 -12.314 1.00 41.22 117 ASP A N 1
ATOM 908 C CA . ASP A 1 117 ? 58.159 -14.866 -11.371 1.00 41.22 117 ASP A CA 1
ATOM 909 C C . ASP A 1 117 ? 58.381 -13.407 -11.796 1.00 41.22 117 ASP A C 1
ATOM 911 O O . ASP A 1 117 ? 58.840 -13.123 -12.897 1.00 41.22 117 ASP A O 1
ATOM 915 N N . ASP A 1 118 ? 58.066 -12.539 -10.830 1.00 45.62 118 ASP A N 1
ATOM 916 C CA . ASP A 1 118 ? 58.656 -11.232 -10.547 1.00 45.62 118 ASP A CA 1
ATOM 917 C C . ASP A 1 118 ? 58.576 -10.123 -11.610 1.00 45.62 118 ASP A C 1
ATOM 919 O O . ASP A 1 118 ? 59.126 -10.206 -12.698 1.00 45.62 118 ASP A O 1
ATOM 923 N N . ASP A 1 119 ? 57.927 -9.007 -11.246 1.00 45.31 119 ASP A N 1
ATOM 924 C CA . ASP A 1 119 ? 58.675 -7.756 -11.070 1.00 45.31 119 ASP A CA 1
ATOM 925 C C . ASP A 1 119 ? 57.814 -6.579 -10.548 1.00 45.31 119 ASP A C 1
ATOM 927 O O . ASP A 1 119 ? 56.865 -6.101 -11.168 1.00 45.31 119 ASP A O 1
ATOM 931 N N . VAL A 1 120 ? 58.245 -6.085 -9.383 1.00 45.53 120 VAL A N 1
ATOM 932 C CA . VAL A 1 120 ? 58.633 -4.683 -9.138 1.00 45.53 120 VAL A CA 1
ATOM 933 C C . VAL A 1 120 ? 57.544 -3.595 -9.122 1.00 45.53 120 VAL A C 1
ATOM 935 O O . VAL A 1 120 ? 57.217 -2.910 -10.088 1.00 45.53 120 VAL A O 1
ATOM 938 N N . TYR A 1 121 ? 57.116 -3.339 -7.887 1.00 48.78 121 TYR A N 1
ATOM 939 C CA . TYR A 1 121 ? 57.050 -2.033 -7.220 1.00 48.78 121 TYR A CA 1
ATOM 940 C C . TYR A 1 121 ? 57.717 -0.852 -7.970 1.00 48.78 121 TYR A C 1
ATOM 942 O O . TYR A 1 121 ? 58.937 -0.703 -7.969 1.00 48.78 121 TYR A O 1
ATOM 950 N N . MET A 1 122 ? 56.913 0.067 -8.512 1.00 52.16 122 MET A N 1
ATOM 951 C CA . MET A 1 122 ? 57.350 1.429 -8.842 1.00 52.16 122 MET A CA 1
ATOM 952 C C . MET A 1 122 ? 56.473 2.440 -8.106 1.00 52.16 122 MET A C 1
ATO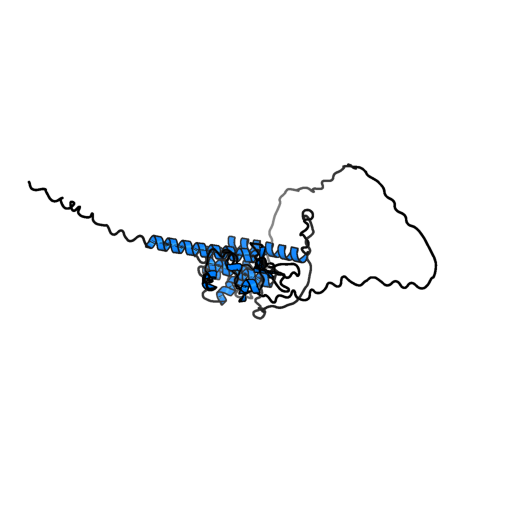M 954 O O . MET A 1 122 ? 55.447 2.912 -8.592 1.00 52.16 122 MET A O 1
ATOM 958 N N . GLU A 1 123 ? 56.920 2.770 -6.900 1.00 50.00 123 GLU A N 1
ATOM 959 C CA . GLU A 1 123 ? 56.567 3.984 -6.182 1.00 50.00 123 GLU A CA 1
ATOM 960 C C . GLU A 1 123 ? 57.252 5.178 -6.863 1.00 50.00 123 GLU A C 1
ATOM 962 O O . GLU A 1 123 ? 58.478 5.272 -6.899 1.00 50.00 123 GLU A O 1
ATOM 967 N N . LYS A 1 124 ? 56.465 6.108 -7.410 1.00 47.25 124 LYS A N 1
ATOM 968 C CA . LYS A 1 124 ? 56.921 7.467 -7.730 1.00 47.25 124 LYS A CA 1
ATOM 969 C C . LYS A 1 124 ? 55.772 8.447 -7.540 1.00 47.25 124 LYS A C 1
ATOM 971 O O . LYS A 1 124 ? 54.859 8.538 -8.357 1.00 47.25 124 LYS A O 1
ATOM 976 N N . GLY A 1 125 ? 55.834 9.180 -6.432 1.00 39.50 125 GLY A N 1
ATOM 977 C CA . GLY A 1 125 ? 55.085 10.415 -6.261 1.00 39.50 125 GLY A CA 1
ATOM 978 C C . GLY A 1 125 ? 55.616 11.526 -7.170 1.00 39.50 125 GLY A C 1
ATOM 979 O O . GLY A 1 125 ? 56.740 11.452 -7.665 1.00 39.50 125 GLY A O 1
ATOM 980 N N . LEU A 1 126 ? 54.793 12.557 -7.368 1.00 44.66 126 LEU A N 1
ATOM 981 C CA . LEU A 1 126 ? 55.078 13.968 -7.058 1.00 44.66 126 LEU A CA 1
ATOM 982 C C . LEU A 1 126 ? 54.050 14.895 -7.734 1.00 44.66 126 LEU A C 1
ATOM 984 O O . LEU A 1 126 ? 53.672 14.679 -8.879 1.00 44.66 126 LEU A O 1
ATOM 988 N N . ALA A 1 127 ? 53.713 15.967 -7.002 1.00 41.03 127 ALA A N 1
ATOM 989 C CA . ALA A 1 127 ? 53.049 17.215 -7.411 1.00 41.03 127 ALA A CA 1
ATOM 990 C C . ALA A 1 127 ? 51.583 17.087 -7.892 1.00 41.03 127 ALA A C 1
ATOM 992 O O . ALA A 1 127 ? 51.271 16.409 -8.855 1.00 41.03 127 ALA A O 1
ATOM 993 N N . GLY A 1 128 ? 50.578 17.695 -7.262 1.00 36.22 128 GLY A N 1
ATOM 994 C CA . GLY A 1 128 ? 50.538 19.045 -6.706 1.00 36.22 128 GLY A CA 1
ATOM 995 C C . GLY A 1 128 ? 49.801 19.956 -7.690 1.00 36.22 128 GLY A C 1
ATOM 996 O O . GLY A 1 128 ? 50.398 20.372 -8.673 1.00 36.22 128 GLY A O 1
ATOM 997 N N . ASN A 1 129 ? 48.517 20.251 -7.444 1.00 38.19 129 ASN A N 1
ATOM 998 C CA . ASN A 1 129 ? 47.931 21.554 -7.782 1.00 38.19 129 ASN A CA 1
ATOM 999 C C . ASN A 1 129 ? 46.529 21.741 -7.185 1.00 38.19 129 ASN A C 1
ATOM 1001 O O . ASN A 1 129 ? 45.542 21.159 -7.632 1.00 38.19 129 ASN A O 1
ATOM 1005 N N . ASN A 1 130 ? 46.480 22.617 -6.182 1.00 42.84 130 ASN A N 1
ATOM 1006 C CA . ASN A 1 130 ? 45.282 23.239 -5.640 1.00 42.84 130 ASN A CA 1
ATOM 1007 C C . ASN A 1 130 ? 44.965 24.482 -6.478 1.00 42.84 130 ASN A C 1
ATOM 1009 O O . ASN A 1 130 ? 45.755 25.420 -6.471 1.00 42.84 130 ASN A O 1
ATOM 1013 N N . ASN A 1 131 ? 43.801 24.531 -7.124 1.00 46.62 131 ASN A N 1
ATOM 1014 C CA . ASN A 1 131 ? 43.247 25.771 -7.667 1.00 46.62 131 ASN A CA 1
ATOM 1015 C C . ASN A 1 131 ? 41.868 26.015 -7.061 1.00 46.62 131 ASN A C 1
ATOM 1017 O O . ASN A 1 131 ? 40.863 25.457 -7.492 1.00 46.62 131 ASN A O 1
ATOM 1021 N N . ASN A 1 132 ? 41.861 26.867 -6.042 1.00 42.72 132 ASN A N 1
ATOM 1022 C CA . ASN A 1 132 ? 40.682 27.458 -5.437 1.00 42.72 132 ASN A CA 1
ATOM 1023 C C . ASN A 1 132 ? 40.732 28.959 -5.778 1.00 42.72 132 ASN A C 1
ATOM 1025 O O . ASN A 1 132 ? 41.699 29.608 -5.371 1.00 42.72 132 ASN A O 1
ATOM 1029 N N . PRO A 1 133 ? 39.783 29.541 -6.529 1.00 56.88 133 PRO A N 1
ATOM 1030 C CA . PRO A 1 133 ? 39.727 30.990 -6.676 1.00 56.88 133 PRO A CA 1
ATOM 1031 C C . PRO A 1 133 ? 38.990 31.648 -5.489 1.00 56.88 133 PRO A C 1
ATOM 1033 O O . PRO A 1 133 ? 38.109 31.034 -4.881 1.00 56.88 133 PRO A O 1
ATOM 1036 N N . PRO A 1 134 ? 39.363 32.888 -5.120 1.00 55.97 134 PRO A N 1
ATOM 1037 C CA . PRO A 1 134 ? 39.074 33.451 -3.809 1.00 55.97 134 PRO A CA 1
ATOM 1038 C C . PRO A 1 134 ? 37.734 34.191 -3.721 1.00 55.97 134 PRO A C 1
ATOM 1040 O O . PRO A 1 134 ? 37.229 34.773 -4.681 1.00 55.97 134 PRO A O 1
ATOM 1043 N N . ARG A 1 135 ? 37.235 34.244 -2.482 1.00 47.62 135 ARG A N 1
ATOM 1044 C CA . ARG A 1 135 ? 36.252 35.212 -1.982 1.00 47.62 135 ARG A CA 1
ATOM 1045 C C . ARG A 1 135 ? 36.710 36.647 -2.263 1.00 47.62 135 ARG A C 1
ATOM 1047 O O . ARG A 1 135 ? 37.839 37.005 -1.931 1.00 47.62 135 ARG A O 1
ATOM 1054 N N . ARG A 1 136 ? 35.798 37.486 -2.757 1.00 44.41 136 ARG A N 1
ATOM 1055 C CA . ARG A 1 136 ? 35.930 38.948 -2.734 1.00 44.41 136 ARG A CA 1
ATOM 1056 C C . ARG A 1 136 ? 34.726 39.539 -2.004 1.00 44.41 136 ARG A C 1
ATOM 1058 O O . ARG A 1 136 ? 33.589 39.338 -2.420 1.00 44.41 136 ARG A O 1
ATOM 1065 N N . SER A 1 137 ? 35.016 40.205 -0.896 1.00 51.47 137 SER A N 1
ATOM 1066 C CA . SER A 1 137 ? 34.080 40.938 -0.046 1.00 51.47 137 SER A CA 1
ATOM 1067 C C . SER A 1 137 ? 33.931 42.390 -0.518 1.00 51.47 137 SER A C 1
ATOM 1069 O O . SER A 1 137 ? 34.872 42.945 -1.080 1.00 51.47 137 SER A O 1
ATOM 1071 N N . ASP A 1 138 ? 32.770 42.968 -0.191 1.00 40.12 138 ASP A N 1
ATOM 1072 C CA . ASP A 1 138 ? 32.474 44.383 0.101 1.00 40.12 138 ASP A CA 1
ATOM 1073 C C . ASP A 1 138 ? 32.674 45.457 -0.992 1.00 40.12 138 ASP A C 1
ATOM 1075 O O . ASP A 1 138 ? 33.777 45.690 -1.473 1.00 40.12 138 ASP A O 1
ATOM 1079 N N . ARG A 1 139 ? 31.636 46.267 -1.285 1.00 38.28 139 ARG A N 1
ATOM 1080 C CA . ARG A 1 139 ? 31.271 47.497 -0.530 1.00 38.28 139 ARG A CA 1
ATOM 1081 C C . ARG A 1 139 ? 30.337 48.433 -1.348 1.00 38.28 139 ARG A C 1
ATOM 1083 O O . ARG A 1 139 ? 30.680 48.841 -2.445 1.00 38.28 139 ARG A O 1
ATOM 1090 N N . LEU A 1 140 ? 29.185 48.746 -0.741 1.00 49.31 140 LEU A N 1
ATOM 1091 C CA . LEU A 1 140 ? 28.354 49.978 -0.687 1.00 49.31 140 LEU A CA 1
ATOM 1092 C C . LEU A 1 140 ? 28.325 51.064 -1.802 1.00 49.31 140 LEU A C 1
ATOM 1094 O O . LEU A 1 140 ? 29.358 51.493 -2.300 1.00 49.31 140 LEU A O 1
ATOM 1098 N N . ALA A 1 141 ? 27.113 51.658 -1.907 1.00 38.88 141 ALA A N 1
ATOM 1099 C CA . ALA A 1 141 ? 26.678 52.964 -2.468 1.00 38.88 141 ALA A CA 1
ATOM 1100 C C . ALA A 1 141 ? 26.085 52.905 -3.893 1.00 38.88 141 ALA A C 1
ATOM 1102 O O . ALA A 1 141 ? 26.663 52.289 -4.769 1.00 38.88 141 ALA A O 1
ATOM 1103 N N . GLY A 1 142 ? 24.963 53.535 -4.252 1.00 34.44 142 GLY A N 1
ATOM 1104 C CA . GLY A 1 142 ? 23.958 54.329 -3.553 1.00 34.44 142 GLY A CA 1
ATOM 1105 C C . GLY A 1 142 ? 22.956 54.882 -4.590 1.00 34.44 142 GLY A C 1
ATOM 1106 O O . GLY A 1 142 ? 23.243 54.899 -5.780 1.00 34.44 142 GLY A O 1
ATOM 1107 N N . SER A 1 143 ? 21.821 55.383 -4.096 1.00 39.22 143 SER A N 1
ATOM 1108 C CA . SER A 1 143 ? 20.920 56.373 -4.720 1.00 39.22 143 SER A CA 1
ATOM 1109 C C . SER A 1 143 ? 20.021 56.044 -5.934 1.00 39.22 143 SER A C 1
ATOM 1111 O O . SER A 1 143 ? 20.464 55.858 -7.057 1.00 39.22 143 SER A O 1
ATOM 1113 N N . ALA A 1 144 ? 18.724 56.267 -5.661 1.00 39.09 144 ALA A N 1
ATOM 1114 C CA . ALA A 1 144 ? 17.792 57.140 -6.396 1.00 39.09 144 ALA A CA 1
ATOM 1115 C C . ALA A 1 144 ? 16.854 56.547 -7.474 1.00 39.09 144 ALA A C 1
ATOM 1117 O O . ALA A 1 144 ? 17.195 56.384 -8.636 1.00 39.09 144 ALA A O 1
ATOM 1118 N N . ARG A 1 145 ? 15.597 56.364 -7.032 1.00 46.97 145 ARG A N 1
ATOM 1119 C CA . ARG A 1 145 ? 14.317 56.802 -7.634 1.00 46.97 145 ARG A CA 1
ATOM 1120 C C . ARG A 1 145 ? 14.266 57.032 -9.155 1.00 46.97 145 ARG A C 1
ATOM 1122 O O . ARG A 1 145 ? 14.810 58.012 -9.652 1.00 46.97 145 ARG A O 1
ATOM 1129 N N . THR A 1 146 ? 13.361 56.316 -9.823 1.00 43.69 146 THR A N 1
ATOM 1130 C CA . THR A 1 146 ? 12.377 56.911 -10.752 1.00 43.69 146 THR A CA 1
ATOM 1131 C C . THR A 1 146 ? 11.187 55.961 -10.965 1.00 43.69 146 THR A C 1
ATOM 1133 O O . THR A 1 146 ? 11.294 54.756 -10.766 1.00 43.69 146 THR A O 1
ATOM 1136 N N . HIS A 1 147 ? 10.028 56.555 -11.237 1.00 47.16 147 HIS A N 1
ATOM 1137 C CA . HIS A 1 147 ? 8.664 56.017 -11.170 1.00 47.16 147 HIS A CA 1
ATOM 1138 C C . HIS A 1 147 ? 8.310 54.938 -12.221 1.00 47.16 147 HIS A C 1
ATOM 1140 O O . HIS A 1 147 ? 8.950 54.889 -13.270 1.00 47.16 147 HIS A O 1
ATOM 1146 N N . PRO A 1 148 ? 7.235 54.145 -12.006 1.00 51.66 148 PRO A N 1
ATOM 1147 C CA . PRO A 1 148 ? 6.635 53.294 -13.035 1.00 51.66 148 PRO A CA 1
ATOM 1148 C C . PRO A 1 148 ? 5.589 54.060 -13.874 1.00 51.66 148 PRO A C 1
ATOM 1150 O O . PRO A 1 148 ? 4.879 54.907 -13.322 1.00 51.66 148 PRO A O 1
ATOM 1153 N N . PRO A 1 149 ? 5.407 53.749 -15.172 1.00 56.56 149 PRO A N 1
ATOM 1154 C CA . PRO A 1 149 ? 4.217 54.164 -15.893 1.00 56.56 149 PRO A CA 1
ATOM 1155 C C . PRO A 1 149 ? 3.068 53.178 -15.660 1.00 56.56 149 PRO A C 1
ATOM 1157 O O . PRO A 1 149 ? 3.205 51.961 -15.781 1.00 56.56 149 PRO A O 1
ATOM 1160 N N . ALA A 1 150 ? 1.920 53.764 -15.338 1.00 51.16 150 ALA A N 1
ATOM 1161 C CA . ALA A 1 150 ? 0.617 53.132 -15.330 1.00 51.16 150 ALA A CA 1
ATOM 1162 C C . ALA A 1 150 ? 0.283 52.548 -16.712 1.00 51.16 150 ALA A C 1
ATOM 1164 O O . ALA A 1 150 ? 0.371 53.239 -17.726 1.00 51.16 150 ALA A O 1
ATOM 1165 N N . GLY A 1 151 ? -0.149 51.288 -16.730 1.00 42.66 151 GLY A N 1
ATOM 1166 C CA . GLY A 1 151 ? -0.718 50.620 -17.894 1.00 42.66 151 GLY A CA 1
ATOM 1167 C C . GLY A 1 151 ? -1.984 49.884 -17.480 1.00 42.66 151 GLY A C 1
ATOM 1168 O O . GLY A 1 151 ? -1.917 48.832 -16.854 1.00 42.66 151 GLY A O 1
ATOM 1169 N N . MET A 1 152 ? -3.128 50.494 -17.789 1.00 48.62 152 MET A N 1
ATOM 1170 C CA . MET A 1 152 ? -4.475 49.946 -17.646 1.00 48.62 152 MET A CA 1
ATOM 1171 C C . MET A 1 152 ? -4.620 48.634 -18.427 1.00 48.62 152 MET A C 1
ATOM 1173 O O . MET A 1 152 ? -4.227 48.546 -19.586 1.00 48.62 152 MET A O 1
ATOM 1177 N N . GLY A 1 153 ? -5.241 47.641 -17.794 1.00 41.72 153 GLY A N 1
ATOM 1178 C CA . GLY A 1 153 ? -5.569 46.354 -18.402 1.00 41.72 153 GLY A CA 1
ATOM 1179 C C . GLY A 1 153 ? -6.463 45.533 -17.483 1.00 41.72 153 GLY A C 1
ATOM 1180 O O . GLY A 1 153 ? -6.068 44.485 -16.988 1.00 41.72 153 GLY A O 1
ATOM 1181 N N . THR A 1 154 ? -7.655 46.046 -17.183 1.00 45.75 154 THR A N 1
ATOM 1182 C CA . THR A 1 154 ? -8.672 45.344 -16.397 1.00 45.75 154 THR A CA 1
ATOM 1183 C C . THR A 1 154 ? -9.394 44.316 -17.268 1.00 45.75 154 THR A C 1
ATOM 1185 O O . THR A 1 154 ? -10.449 44.596 -17.830 1.00 45.75 154 THR A O 1
ATOM 1188 N N . THR A 1 155 ? -8.849 43.107 -17.350 1.00 46.62 155 THR A N 1
ATOM 1189 C CA . THR A 1 155 ? -9.648 41.890 -17.538 1.00 46.62 155 THR A CA 1
ATOM 1190 C C . THR A 1 155 ? -9.638 41.146 -16.212 1.00 46.62 155 THR A C 1
ATOM 1192 O O . THR A 1 155 ? -8.751 40.340 -15.941 1.00 46.62 155 THR A O 1
ATOM 1195 N N . GLY A 1 156 ? -10.593 41.498 -15.348 1.00 43.09 156 GLY A N 1
ATOM 1196 C CA . GLY A 1 156 ? -10.848 40.814 -14.086 1.00 43.09 156 GLY A CA 1
ATOM 1197 C C . GLY A 1 156 ? -11.372 39.409 -14.355 1.00 43.09 156 GLY A C 1
ATOM 1198 O O . GLY A 1 156 ? -12.576 39.196 -14.448 1.00 43.09 156 GLY A O 1
ATOM 1199 N N . GLY A 1 157 ? -10.457 38.455 -14.507 1.00 40.28 157 GLY A N 1
ATOM 1200 C CA . GLY A 1 157 ? -10.761 37.059 -14.241 1.00 40.28 157 GLY A CA 1
ATOM 1201 C C . GLY A 1 157 ? -10.913 36.907 -12.735 1.00 40.28 157 GLY A C 1
ATOM 1202 O O . GLY A 1 157 ? -9.994 37.249 -11.994 1.00 40.28 157 GLY A O 1
ATOM 1203 N N . ASN A 1 158 ? -12.073 36.432 -12.286 1.00 43.31 158 ASN A N 1
ATOM 1204 C CA . ASN A 1 158 ? -12.306 36.019 -10.906 1.00 43.31 158 ASN A CA 1
ATOM 1205 C C . ASN A 1 158 ? -11.336 34.880 -10.549 1.00 43.31 158 ASN A C 1
ATOM 1207 O O . ASN A 1 158 ? -11.697 33.709 -10.580 1.00 43.31 158 ASN A O 1
ATOM 1211 N N . THR A 1 159 ? -10.099 35.205 -10.180 1.00 46.03 159 THR A N 1
ATOM 1212 C CA . THR A 1 159 ? -9.320 34.377 -9.266 1.00 46.03 159 THR A CA 1
ATOM 1213 C C . THR A 1 159 ? -9.920 34.612 -7.891 1.00 46.03 159 THR A C 1
ATOM 1215 O O . THR A 1 159 ? -9.397 35.403 -7.107 1.00 46.03 159 THR A O 1
ATOM 1218 N N . THR A 1 160 ? -11.068 33.984 -7.616 1.00 47.22 160 THR A N 1
ATOM 1219 C CA . THR A 1 160 ? -11.503 33.756 -6.239 1.00 47.22 160 THR A CA 1
ATOM 1220 C C . THR A 1 160 ? -10.308 33.164 -5.517 1.00 47.22 160 THR A C 1
ATOM 1222 O O . THR A 1 160 ? -9.803 32.100 -5.876 1.00 47.22 160 THR A O 1
ATOM 1225 N N . SER A 1 161 ? -9.776 33.961 -4.604 1.00 48.31 161 SER A N 1
ATOM 1226 C CA . SER A 1 161 ? -8.569 33.734 -3.838 1.00 48.31 161 SER A CA 1
ATOM 1227 C C . SER A 1 161 ? -8.563 32.307 -3.319 1.00 48.31 161 SER A C 1
ATOM 1229 O O . SER A 1 161 ? -9.306 31.973 -2.399 1.00 48.31 161 SER A O 1
ATOM 1231 N N . SER A 1 162 ? -7.677 31.481 -3.887 1.00 54.94 162 SER A N 1
ATOM 1232 C CA . SER A 1 162 ? -7.458 30.091 -3.474 1.00 54.94 162 SER A CA 1
ATOM 1233 C C . SER A 1 162 ? -7.275 29.970 -1.956 1.00 54.94 162 SER A C 1
ATOM 1235 O O . SER A 1 162 ? -7.507 28.905 -1.412 1.00 54.94 162 SER A O 1
ATOM 1237 N N . SER A 1 163 ? -6.912 31.070 -1.278 1.00 54.56 163 SER A N 1
ATOM 1238 C CA . SER A 1 163 ? -6.796 31.243 0.170 1.00 54.56 163 SER A CA 1
ATOM 1239 C C . SER A 1 163 ? -8.043 30.890 1.010 1.00 54.56 163 SER A C 1
ATOM 1241 O O . SER A 1 163 ? -7.870 30.510 2.166 1.00 54.56 163 SER A O 1
ATOM 1243 N N . GLU A 1 164 ? -9.275 31.040 0.510 1.00 58.62 164 GLU A N 1
ATOM 1244 C CA . GLU A 1 164 ? -10.482 30.876 1.353 1.00 58.62 164 GLU A CA 1
ATOM 1245 C C . GLU A 1 164 ? -10.920 29.415 1.520 1.00 58.62 164 GLU A C 1
ATOM 1247 O O . GLU A 1 164 ? -11.456 29.045 2.564 1.00 58.62 164 GLU A O 1
ATOM 1252 N N . VAL A 1 165 ? -10.590 28.545 0.561 1.00 61.16 165 VAL A N 1
ATOM 1253 C CA . VAL A 1 165 ? -10.904 27.105 0.632 1.00 61.16 165 VAL A CA 1
ATOM 1254 C C . VAL A 1 165 ? -10.142 26.417 1.783 1.00 61.16 165 VAL A C 1
ATOM 1256 O O . VAL A 1 165 ? -10.616 25.442 2.363 1.00 61.16 165 VAL A O 1
ATOM 1259 N N . TRP A 1 166 ? -8.995 26.967 2.208 1.00 61.19 166 TRP A N 1
ATOM 1260 C CA . TRP A 1 166 ? -8.150 26.386 3.264 1.00 61.19 166 TRP A CA 1
ATOM 1261 C C . TRP A 1 166 ? -8.705 26.525 4.667 1.00 61.19 166 TRP A C 1
ATOM 1263 O O . TRP A 1 166 ? -8.237 25.817 5.556 1.00 61.19 166 TRP A O 1
ATOM 1273 N N . ALA A 1 167 ? -9.631 27.450 4.916 1.00 59.97 167 ALA A N 1
ATOM 1274 C CA . ALA A 1 167 ? -10.107 27.698 6.273 1.00 59.97 167 ALA A CA 1
ATOM 1275 C C . ALA A 1 167 ? -10.947 26.530 6.819 1.00 59.97 167 ALA A C 1
ATOM 1277 O O . ALA A 1 167 ? -11.068 26.406 8.031 1.00 59.97 167 ALA A O 1
ATOM 1278 N N . SER A 1 168 ? -11.458 25.651 5.946 1.00 67.44 168 SER A N 1
ATOM 1279 C CA . SER A 1 168 ? -12.459 24.640 6.309 1.00 67.44 168 SER A CA 1
ATOM 1280 C C . SER A 1 168 ? -11.990 23.180 6.236 1.00 67.44 168 SER A C 1
ATOM 1282 O O . SER A 1 168 ? -12.810 22.285 6.446 1.00 67.44 168 SER A O 1
ATOM 1284 N N . ILE A 1 169 ? -10.711 22.889 5.958 1.00 81.25 169 ILE A N 1
ATOM 1285 C CA . ILE A 1 169 ? -10.216 21.495 5.892 1.00 81.25 169 ILE A CA 1
ATOM 1286 C C . ILE A 1 169 ? -9.927 20.981 7.306 1.00 81.25 169 ILE A C 1
ATOM 1288 O O . ILE A 1 169 ? -8.788 20.677 7.663 1.00 81.25 169 ILE A O 1
ATOM 1292 N N . ASP A 1 170 ? -10.959 20.950 8.139 1.00 89.50 170 ASP A N 1
ATOM 1293 C CA . ASP A 1 170 ? -10.879 20.341 9.461 1.00 89.50 170 ASP A CA 1
ATOM 1294 C C . ASP A 1 170 ? -11.391 18.902 9.477 1.00 89.50 170 ASP A C 1
ATOM 1296 O O . ASP A 1 170 ? -11.039 18.148 10.382 1.00 89.50 170 ASP A O 1
ATOM 1300 N N . ALA A 1 171 ? -12.132 18.511 8.443 1.00 90.75 171 ALA A N 1
ATOM 1301 C CA . ALA A 1 171 ? -12.713 17.192 8.271 1.00 90.75 171 ALA A CA 1
ATOM 1302 C C . ALA A 1 171 ? -12.383 16.624 6.877 1.00 90.75 171 ALA A C 1
ATOM 1304 O O . ALA A 1 171 ? -12.018 17.381 5.971 1.00 90.75 171 ALA A O 1
ATOM 1305 N N . PRO A 1 172 ? -12.512 15.298 6.685 1.00 91.25 172 PRO A N 1
ATOM 1306 C CA . PRO A 1 172 ? -12.514 14.694 5.364 1.00 91.25 172 PRO A CA 1
ATOM 1307 C C . PRO A 1 172 ? -13.603 15.337 4.489 1.00 91.25 172 PRO A C 1
ATOM 1309 O O . PRO A 1 172 ? -14.654 15.723 5.011 1.00 91.25 172 PRO A O 1
ATOM 1312 N N . PRO A 1 173 ? -13.366 15.463 3.176 1.00 90.75 173 PRO A N 1
ATOM 1313 C CA . PRO A 1 173 ? -14.341 16.004 2.246 1.00 90.75 173 PRO A CA 1
ATOM 1314 C C . PRO A 1 173 ? -15.628 15.180 2.277 1.00 90.75 173 PRO A C 1
ATOM 1316 O O . PRO A 1 173 ? -15.599 13.952 2.378 1.00 90.75 173 PRO A O 1
ATOM 1319 N N . ALA A 1 174 ? -16.762 15.869 2.177 1.00 88.19 174 ALA A N 1
ATOM 1320 C CA . ALA A 1 174 ? -18.069 15.223 2.126 1.00 88.19 174 ALA A CA 1
ATOM 1321 C C . ALA A 1 174 ? -18.368 14.629 0.741 1.00 88.19 174 ALA A C 1
ATOM 1323 O O . ALA A 1 174 ? -19.214 13.742 0.627 1.00 88.19 174 ALA A O 1
ATOM 1324 N N . THR A 1 175 ? -17.690 15.124 -0.300 1.00 93.00 175 THR A N 1
ATOM 1325 C CA . THR A 1 175 ? -17.919 14.737 -1.692 1.00 93.00 175 THR A CA 1
ATOM 1326 C C . THR A 1 175 ? -16.636 14.215 -2.355 1.00 93.00 175 THR A C 1
ATOM 1328 O O . THR A 1 175 ? -15.535 14.641 -1.987 1.00 93.00 175 THR A O 1
ATOM 1331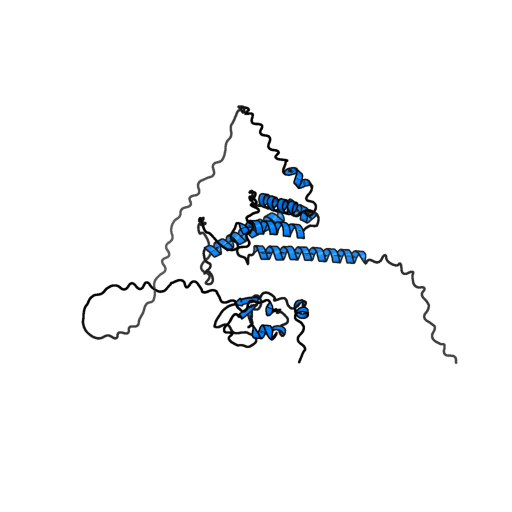 N N . PRO A 1 176 ? -16.743 13.292 -3.329 1.00 91.38 176 PRO A N 1
ATOM 1332 C CA . PRO A 1 176 ? -15.606 12.863 -4.145 1.00 91.38 176 PRO A CA 1
ATOM 1333 C C . PRO A 1 176 ? -14.933 14.019 -4.897 1.00 91.38 176 PRO A C 1
ATOM 1335 O O . PRO A 1 176 ? -13.715 14.044 -5.032 1.00 91.38 176 PRO A O 1
ATOM 1338 N N . GLU A 1 177 ? -15.704 15.011 -5.340 1.00 91.00 177 GLU A N 1
ATOM 1339 C CA . GLU A 1 177 ? -15.185 16.175 -6.056 1.00 91.00 177 GLU A CA 1
ATOM 1340 C C . GLU A 1 177 ? -14.262 17.018 -5.163 1.00 91.00 177 GLU A C 1
ATOM 1342 O O . GLU A 1 177 ? -13.177 17.426 -5.582 1.00 91.00 177 GLU A O 1
ATOM 1347 N N . ASP A 1 178 ? -14.648 17.229 -3.901 1.00 91.50 178 ASP A N 1
ATOM 1348 C CA . ASP A 1 178 ? -13.811 17.922 -2.919 1.00 91.50 178 ASP A CA 1
ATOM 1349 C C . ASP A 1 178 ? -12.522 17.137 -2.622 1.00 91.50 178 ASP A C 1
ATOM 1351 O O . ASP A 1 178 ? -11.458 17.733 -2.432 1.00 91.50 178 ASP A O 1
ATOM 1355 N N . HIS A 1 179 ? -12.591 15.800 -2.608 1.00 93.50 179 HIS A N 1
ATOM 1356 C CA . HIS A 1 179 ? -11.411 14.943 -2.477 1.00 93.50 179 HIS A CA 1
ATOM 1357 C C . HIS A 1 179 ? -10.447 15.132 -3.653 1.00 93.50 179 HIS A C 1
ATOM 1359 O O . HIS A 1 179 ? -9.270 15.416 -3.430 1.00 93.50 179 HIS A O 1
ATOM 1365 N N . ASP A 1 180 ? -10.938 15.078 -4.890 1.00 92.50 180 ASP A N 1
ATOM 1366 C CA . ASP A 1 180 ? -10.112 15.289 -6.082 1.00 92.50 180 ASP A CA 1
ATOM 1367 C C . ASP A 1 180 ? -9.464 16.682 -6.081 1.00 92.50 180 ASP A C 1
ATOM 1369 O O . ASP A 1 180 ? -8.280 16.840 -6.398 1.00 92.50 180 ASP A O 1
ATOM 1373 N N . HIS A 1 181 ? -10.203 17.712 -5.658 1.00 92.19 181 HIS A N 1
ATOM 1374 C CA . HIS A 1 181 ? -9.656 19.056 -5.488 1.00 92.19 181 HIS A CA 1
ATOM 1375 C C . HIS A 1 181 ? -8.529 19.109 -4.449 1.00 92.19 181 HIS A C 1
ATOM 1377 O O . HIS A 1 181 ? -7.513 19.775 -4.685 1.00 92.19 181 HIS A O 1
ATOM 1383 N N . LEU A 1 182 ? -8.668 18.386 -3.335 1.00 94.25 182 LEU A N 1
ATOM 1384 C CA . LEU A 1 182 ? -7.619 18.263 -2.324 1.00 94.25 182 LEU A CA 1
ATOM 1385 C C . LEU A 1 182 ? -6.390 17.522 -2.859 1.00 94.25 182 LEU A C 1
ATOM 1387 O O . LEU A 1 182 ? -5.274 17.981 -2.609 1.00 94.25 182 LEU A O 1
ATOM 1391 N N . VAL A 1 183 ? -6.571 16.437 -3.620 1.00 95.12 183 VAL A N 1
ATOM 1392 C CA . VAL A 1 183 ? -5.470 15.691 -4.256 1.00 95.12 183 VAL A CA 1
ATOM 1393 C C . VAL A 1 183 ? -4.685 16.606 -5.190 1.00 95.12 183 VAL A C 1
ATOM 1395 O O . VAL A 1 183 ? -3.464 16.714 -5.077 1.00 95.12 183 VAL A O 1
ATOM 1398 N N . LEU A 1 184 ? -5.370 17.325 -6.083 1.00 93.75 184 LEU A N 1
ATOM 1399 C CA . LEU A 1 184 ? -4.715 18.240 -7.020 1.00 93.75 184 LEU A CA 1
ATOM 1400 C C . LEU A 1 184 ? -3.962 19.357 -6.328 1.00 93.75 184 LEU A C 1
ATOM 1402 O O . LEU A 1 184 ? -2.857 19.702 -6.743 1.00 93.75 184 LEU A O 1
ATOM 1406 N N . HIS A 1 185 ? -4.569 19.937 -5.301 1.00 92.62 185 HIS A N 1
ATOM 1407 C CA . HIS A 1 185 ? -3.921 21.007 -4.581 1.00 92.62 185 HIS A CA 1
ATOM 1408 C C . HIS A 1 185 ? -2.704 20.497 -3.814 1.00 92.62 185 HIS A C 1
ATOM 1410 O O . HIS A 1 185 ? -1.652 21.127 -3.838 1.00 92.62 185 HIS A O 1
ATOM 1416 N N . LEU A 1 186 ? -2.819 19.355 -3.135 1.00 94.69 186 LEU A N 1
ATOM 1417 C CA . LEU A 1 186 ? -1.692 18.772 -2.421 1.00 94.69 186 LEU A CA 1
ATOM 1418 C C . LEU A 1 186 ? -0.567 18.400 -3.397 1.00 94.69 186 LEU A C 1
ATOM 1420 O O . LEU A 1 186 ? 0.600 18.652 -3.106 1.00 94.69 186 LEU A O 1
ATOM 1424 N N . TYR A 1 187 ? -0.911 17.895 -4.583 1.00 95.19 187 TYR A N 1
ATOM 1425 C CA . TYR A 1 187 ? 0.045 17.684 -5.664 1.00 95.19 187 TYR A CA 1
ATOM 1426 C C . TYR A 1 187 ? 0.730 19.001 -6.069 1.00 95.19 187 TYR A C 1
ATOM 1428 O O . TYR A 1 187 ? 1.957 19.059 -6.128 1.00 95.19 187 TYR A O 1
ATOM 1436 N N . GLU A 1 188 ? -0.030 20.070 -6.317 1.00 94.50 188 GLU A N 1
ATOM 1437 C CA . GLU A 1 188 ? 0.511 21.392 -6.661 1.00 94.50 188 GLU A CA 1
ATOM 1438 C C . GLU A 1 188 ? 1.408 21.952 -5.546 1.00 94.50 188 GLU A C 1
ATOM 1440 O O . GLU A 1 188 ? 2.483 22.473 -5.830 1.00 94.50 188 GLU A O 1
ATOM 1445 N N . ALA A 1 189 ? 1.035 21.772 -4.280 1.00 93.69 189 ALA A N 1
ATOM 1446 C CA . ALA A 1 189 ? 1.809 22.217 -3.126 1.00 93.69 189 ALA A CA 1
ATOM 1447 C C . ALA A 1 189 ? 3.124 21.440 -2.937 1.00 93.69 189 ALA A C 1
ATOM 1449 O O . ALA A 1 189 ? 4.097 21.994 -2.424 1.00 93.69 189 ALA A O 1
ATOM 1450 N N . ILE A 1 190 ? 3.171 20.162 -3.325 1.00 93.12 190 ILE A N 1
ATOM 1451 C CA . ILE A 1 190 ? 4.381 19.328 -3.233 1.00 93.12 190 ILE A CA 1
ATOM 1452 C C . ILE A 1 190 ? 5.301 19.565 -4.436 1.00 93.12 190 ILE A C 1
ATOM 1454 O O . ILE A 1 190 ? 6.519 19.625 -4.277 1.00 93.12 190 ILE A O 1
ATOM 1458 N N . TYR A 1 191 ? 4.730 19.708 -5.633 1.00 92.81 191 TYR A N 1
ATOM 1459 C CA . TYR A 1 191 ? 5.476 19.704 -6.895 1.00 92.81 191 TYR A CA 1
ATOM 1460 C C . TYR A 1 191 ? 5.573 21.063 -7.592 1.00 92.81 191 TYR A C 1
ATOM 1462 O O . TYR A 1 191 ? 6.220 21.165 -8.635 1.00 92.81 191 TYR A O 1
ATOM 1470 N N . GLY A 1 192 ? 4.915 22.097 -7.069 1.00 89.62 192 GLY A N 1
ATOM 1471 C CA . GLY A 1 192 ? 4.894 23.447 -7.638 1.00 89.62 192 GLY A CA 1
ATOM 1472 C C . GLY A 1 192 ? 4.211 23.553 -9.005 1.00 89.62 192 GLY A C 1
ATOM 1473 O O . GLY A 1 192 ? 4.350 24.572 -9.675 1.00 89.62 192 GLY A O 1
ATOM 1474 N N . SER A 1 193 ? 3.523 22.503 -9.462 1.00 84.56 193 SER A N 1
ATOM 1475 C CA . SER A 1 193 ? 2.846 22.476 -10.760 1.00 84.56 193 SER A CA 1
ATOM 1476 C C . SER A 1 193 ? 1.529 21.720 -10.667 1.00 84.56 193 SER A C 1
ATOM 1478 O O . SER A 1 193 ? 1.492 20.560 -10.246 1.00 84.56 193 SER A O 1
ATOM 1480 N N . ARG A 1 194 ? 0.438 22.375 -11.078 1.00 74.62 194 ARG A N 1
ATOM 1481 C CA . ARG A 1 194 ? -0.874 21.740 -11.133 1.00 74.62 194 ARG A CA 1
ATOM 1482 C C . ARG A 1 194 ? -0.940 20.804 -12.341 1.00 74.62 194 ARG A C 1
ATOM 1484 O O . ARG A 1 194 ? -0.683 21.231 -13.467 1.00 74.62 194 ARG A O 1
ATOM 1491 N N . PRO A 1 195 ? -1.269 19.523 -12.143 1.00 74.81 195 PRO A N 1
ATOM 1492 C CA . PRO A 1 195 ? -1.478 18.614 -13.247 1.00 74.81 195 PRO A CA 1
ATOM 1493 C C . PRO A 1 195 ? -2.748 19.044 -13.989 1.00 74.81 195 PRO A C 1
ATOM 1495 O O . PRO A 1 195 ? -3.792 19.214 -13.363 1.00 74.81 195 PRO A O 1
ATOM 1498 N N . GLU A 1 196 ? -2.687 19.211 -15.315 1.00 65.88 196 GLU A N 1
ATOM 1499 C CA . GLU A 1 196 ? -3.915 19.276 -16.112 1.00 65.88 196 GLU A CA 1
ATOM 1500 C C . GLU A 1 196 ? -4.659 17.950 -15.929 1.00 65.88 196 GLU A C 1
ATOM 1502 O O . GLU A 1 196 ? -4.199 16.896 -16.381 1.00 65.88 196 GLU A O 1
ATOM 1507 N N . LEU A 1 197 ? -5.782 17.992 -15.208 1.00 52.91 197 LEU A N 1
ATOM 1508 C CA . LEU A 1 197 ? -6.723 16.886 -15.180 1.00 52.91 197 LEU A CA 1
ATOM 1509 C C . LEU A 1 197 ? -7.310 16.772 -16.576 1.00 52.91 197 LEU A C 1
ATOM 1511 O O . LEU A 1 197 ? -8.184 17.546 -16.957 1.00 52.91 197 LEU A O 1
ATOM 1515 N N . ASN A 1 198 ? -6.828 15.807 -17.347 1.00 46.66 198 ASN A N 1
ATOM 1516 C CA . ASN A 1 198 ? -7.568 15.346 -18.501 1.00 46.66 198 ASN A CA 1
ATOM 1517 C C . ASN A 1 198 ? -8.437 14.168 -18.031 1.00 46.66 198 ASN A C 1
ATOM 1519 O O . ASN A 1 198 ? -7.904 13.064 -17.896 1.00 46.66 198 ASN A O 1
ATOM 1523 N N . PRO A 1 199 ? -9.742 14.365 -17.752 1.00 46.22 199 PRO A N 1
ATOM 1524 C CA . PRO A 1 199 ? -10.616 13.306 -17.236 1.00 46.22 199 PRO A CA 1
ATOM 1525 C C . PRO A 1 199 ? -10.729 12.101 -18.186 1.00 46.22 199 PRO A C 1
ATOM 1527 O O . PRO A 1 199 ? -11.096 11.012 -17.761 1.00 46.22 199 PRO A O 1
ATOM 1530 N N . ALA A 1 200 ? -10.343 12.257 -19.459 1.00 39.41 200 ALA A N 1
ATOM 1531 C CA . ALA A 1 200 ? -10.286 11.176 -20.442 1.00 39.41 200 ALA A CA 1
ATOM 1532 C C . ALA A 1 200 ? -8.986 10.340 -20.397 1.00 39.41 200 ALA A C 1
ATOM 1534 O O . ALA A 1 200 ? -8.855 9.372 -21.145 1.00 39.41 200 ALA A O 1
ATOM 1535 N N . ARG A 1 201 ? -8.010 10.691 -19.546 1.00 42.88 201 ARG A N 1
ATOM 1536 C CA . ARG A 1 201 ? -6.734 9.970 -19.382 1.00 42.88 201 ARG A CA 1
ATOM 1537 C C . ARG A 1 201 ? -6.556 9.396 -17.973 1.00 42.88 201 ARG A C 1
ATOM 1539 O O . ARG A 1 201 ? -5.480 9.497 -17.394 1.00 42.88 201 ARG A O 1
ATOM 1546 N N . TYR A 1 202 ? -7.559 8.660 -17.509 1.00 38.41 202 TYR A N 1
ATOM 1547 C CA . TYR A 1 202 ? -7.320 7.477 -16.678 1.00 38.41 202 TYR A CA 1
ATOM 1548 C C . TYR A 1 202 ? -7.474 6.210 -17.535 1.00 38.41 202 TYR A C 1
ATOM 1550 O O . TYR A 1 202 ? -8.530 5.575 -17.510 1.00 38.41 202 TYR A O 1
ATOM 1558 N N . PRO A 1 203 ? -6.469 5.806 -18.335 1.00 36.28 203 PRO A N 1
ATOM 1559 C CA . PRO A 1 203 ? -6.456 4.469 -18.893 1.00 36.28 203 PRO A CA 1
ATOM 1560 C C . PRO A 1 203 ? -5.967 3.506 -17.809 1.00 36.28 203 PRO A C 1
ATOM 1562 O O . PRO A 1 203 ? -4.871 3.661 -17.271 1.00 36.28 203 PRO A O 1
ATOM 1565 N N . ARG A 1 204 ? -6.756 2.459 -17.544 1.00 40.81 204 ARG A N 1
ATOM 1566 C CA . ARG A 1 204 ? -6.170 1.155 -17.221 1.00 40.81 204 ARG A CA 1
ATOM 1567 C C . ARG A 1 204 ? -5.109 0.873 -18.292 1.00 40.81 204 ARG A C 1
ATOM 1569 O O . ARG A 1 204 ? -5.422 0.948 -19.479 1.00 40.81 204 ARG A O 1
ATOM 1576 N N . ASP A 1 205 ? -3.882 0.615 -17.854 1.00 29.95 205 ASP A N 1
ATOM 1577 C CA . ASP A 1 205 ? -2.734 0.221 -18.684 1.00 29.95 205 ASP A CA 1
ATOM 1578 C C . ASP A 1 205 ? -3.152 -0.890 -19.688 1.00 29.95 205 ASP A C 1
ATOM 1580 O O . ASP A 1 205 ? -4.020 -1.699 -19.327 1.00 29.95 205 ASP A O 1
ATOM 1584 N N . PRO A 1 206 ? -2.595 -0.987 -20.922 1.00 40.44 206 PRO A N 1
ATOM 1585 C CA . PRO A 1 206 ? -1.150 -0.995 -21.159 1.00 40.44 206 PRO A CA 1
ATOM 1586 C C . PRO A 1 206 ? -0.611 -0.230 -22.391 1.00 40.44 206 PRO A C 1
ATOM 1588 O O . PRO A 1 206 ? -1.200 -0.241 -23.472 1.00 40.44 206 PRO A O 1
ATOM 1591 N N . SER A 1 207 ? 0.643 0.223 -22.249 1.00 36.84 207 SER A N 1
ATOM 1592 C CA . SER A 1 207 ? 1.716 0.329 -23.272 1.00 36.84 207 SER A CA 1
ATOM 1593 C C . SER A 1 207 ? 1.970 1.656 -24.032 1.00 36.84 207 SER A C 1
ATOM 1595 O O . SER A 1 207 ? 1.057 2.291 -24.546 1.00 36.84 207 SER A O 1
ATOM 1597 N N . HIS A 1 208 ? 3.283 1.947 -24.193 1.00 38.22 208 HIS A N 1
ATOM 1598 C CA . HIS A 1 208 ? 3.985 2.943 -25.050 1.00 38.22 208 HIS A CA 1
ATOM 1599 C C . HIS A 1 208 ? 4.111 4.399 -24.520 1.00 38.22 208 HIS A C 1
ATOM 1601 O O . HIS A 1 208 ? 3.184 4.921 -23.926 1.00 38.22 208 HIS A O 1
ATOM 1607 N N . THR A 1 209 ? 5.212 5.166 -24.674 1.00 33.12 209 THR A N 1
ATOM 1608 C CA . THR A 1 209 ? 6.479 5.053 -25.446 1.00 33.12 209 THR A CA 1
ATOM 1609 C C . THR A 1 209 ? 7.545 6.050 -24.926 1.00 33.12 209 THR A C 1
ATOM 1611 O O . THR A 1 209 ? 7.226 7.008 -24.233 1.00 33.12 209 THR A O 1
ATOM 1614 N N . GLN A 1 210 ? 8.799 5.810 -25.329 1.00 42.06 210 GLN A N 1
ATOM 1615 C CA . GLN A 1 210 ? 10.068 6.511 -25.051 1.00 42.06 210 GLN A CA 1
ATOM 1616 C C . GLN A 1 210 ? 10.181 7.988 -25.493 1.00 42.06 210 GLN A C 1
ATOM 1618 O O . GLN A 1 210 ? 9.644 8.365 -26.532 1.00 42.06 210 GLN A O 1
ATOM 1623 N N . GLY A 1 211 ? 11.068 8.744 -24.819 1.00 32.72 211 GLY A N 1
ATOM 1624 C CA . GLY A 1 211 ? 11.810 9.863 -25.424 1.00 32.72 211 GLY A CA 1
ATOM 1625 C C . GLY A 1 211 ? 12.550 10.794 -24.444 1.00 32.72 211 GLY A C 1
ATOM 1626 O O . GLY A 1 211 ? 11.907 11.545 -23.725 1.00 32.72 211 GLY A O 1
ATOM 1627 N N . GLY A 1 212 ? 13.893 10.815 -24.500 1.00 31.22 212 GLY A N 1
ATOM 1628 C CA . GLY A 1 212 ? 14.728 11.963 -24.085 1.00 31.22 212 GLY A CA 1
ATOM 1629 C C . GLY A 1 212 ? 15.551 11.804 -22.798 1.00 31.22 212 GLY A C 1
ATOM 1630 O O . GLY A 1 212 ? 15.009 11.806 -21.703 1.00 31.22 212 GLY A O 1
ATOM 1631 N N . ALA A 1 213 ? 16.877 11.705 -22.944 1.00 39.91 213 ALA A N 1
ATOM 1632 C CA . ALA A 1 213 ? 17.842 11.419 -21.882 1.00 39.91 213 ALA A CA 1
ATOM 1633 C C . ALA A 1 213 ? 18.275 12.653 -21.066 1.00 39.91 213 ALA A C 1
ATOM 1635 O O . ALA A 1 213 ? 18.614 13.689 -21.636 1.00 39.91 213 ALA A O 1
ATOM 1636 N N . TYR A 1 214 ? 18.419 12.479 -19.748 1.00 32.16 214 TYR A N 1
ATOM 1637 C CA . TYR A 1 214 ? 19.323 13.281 -18.919 1.00 32.16 214 TYR A CA 1
ATOM 1638 C C . TYR A 1 214 ? 20.130 12.333 -18.023 1.00 32.16 214 TYR A C 1
ATOM 1640 O O . TYR A 1 214 ? 19.664 11.890 -16.979 1.00 32.16 214 TYR A O 1
ATOM 1648 N N . ALA A 1 215 ? 21.332 11.961 -18.464 1.00 33.09 215 ALA A N 1
ATOM 1649 C CA . ALA A 1 215 ? 22.236 11.124 -17.681 1.00 33.09 215 ALA A CA 1
ATOM 1650 C C . ALA A 1 215 ? 23.000 11.997 -16.664 1.00 33.09 215 ALA A C 1
ATOM 1652 O O . ALA A 1 215 ? 23.726 12.901 -17.087 1.00 33.09 215 ALA A O 1
ATOM 1653 N N . PRO A 1 216 ? 22.899 11.751 -15.343 1.00 35.62 216 PRO A N 1
ATOM 1654 C CA . PRO A 1 216 ? 23.749 12.421 -14.369 1.00 35.62 216 PRO A CA 1
ATOM 1655 C C . PRO A 1 216 ? 25.173 11.863 -14.454 1.00 35.62 216 PRO A C 1
ATOM 1657 O O . PRO A 1 216 ? 25.388 10.655 -14.583 1.00 35.62 216 PRO A O 1
ATOM 1660 N N . THR A 1 217 ? 26.158 12.750 -14.372 1.00 38.66 217 THR A N 1
ATOM 1661 C CA . THR A 1 217 ? 27.581 12.420 -14.439 1.00 38.66 217 THR A CA 1
ATOM 1662 C C . THR A 1 217 ? 28.015 11.526 -13.272 1.00 38.66 217 THR A C 1
ATOM 1664 O O . THR A 1 217 ? 27.857 11.847 -12.096 1.00 38.66 217 THR A O 1
ATOM 1667 N N . LEU A 1 218 ? 28.590 10.377 -13.633 1.00 47.91 218 LEU A N 1
ATOM 1668 C CA . LEU A 1 218 ? 29.163 9.361 -12.752 1.00 47.91 218 LEU A CA 1
ATOM 1669 C C . LEU A 1 218 ? 30.319 9.914 -11.901 1.00 47.91 218 LEU A C 1
ATOM 1671 O O . LEU A 1 218 ? 31.413 10.133 -12.411 1.00 47.91 218 LEU A O 1
ATOM 1675 N N . ARG A 1 219 ? 30.087 10.062 -10.594 1.00 39.00 219 ARG A N 1
ATOM 1676 C CA . ARG A 1 219 ? 31.064 10.042 -9.481 1.00 39.00 219 ARG A CA 1
ATOM 1677 C C . ARG A 1 219 ? 30.216 9.918 -8.206 1.00 39.00 219 ARG A C 1
ATOM 1679 O O . ARG A 1 219 ? 29.369 10.766 -7.984 1.00 39.00 219 ARG A O 1
ATOM 1686 N N . THR A 1 220 ? 30.283 8.914 -7.344 1.00 40.53 220 THR A N 1
ATOM 1687 C CA . THR A 1 220 ? 31.280 7.897 -7.006 1.00 40.53 220 THR A CA 1
ATOM 1688 C C . THR A 1 220 ? 30.518 6.650 -6.533 1.00 40.53 220 THR A C 1
ATOM 1690 O O . THR A 1 220 ? 29.886 6.668 -5.479 1.00 40.53 220 THR A O 1
ATOM 1693 N N . THR A 1 221 ? 30.545 5.555 -7.291 1.00 43.31 221 THR A N 1
ATOM 1694 C CA . THR A 1 221 ? 30.109 4.241 -6.790 1.00 43.31 221 THR A CA 1
ATOM 1695 C C . THR A 1 221 ? 31.335 3.446 -6.329 1.00 43.31 221 THR A C 1
ATOM 1697 O O . THR A 1 221 ? 32.331 3.406 -7.053 1.00 43.31 221 THR A O 1
ATOM 1700 N N . PRO A 1 222 ? 31.305 2.846 -5.124 1.00 41.84 222 PRO A N 1
ATOM 1701 C CA . PRO A 1 222 ? 32.404 2.037 -4.610 1.00 41.84 222 PRO A CA 1
ATOM 1702 C C . PRO A 1 222 ? 32.585 0.754 -5.431 1.00 41.84 222 PRO A C 1
ATOM 1704 O O . PRO A 1 222 ? 31.663 0.282 -6.101 1.00 41.84 222 PRO A O 1
ATOM 1707 N N . ALA A 1 223 ? 33.808 0.229 -5.377 1.00 44.06 223 ALA A N 1
ATOM 1708 C CA . ALA A 1 223 ? 34.310 -0.872 -6.184 1.00 44.06 223 ALA A CA 1
ATOM 1709 C C . ALA A 1 223 ? 33.408 -2.124 -6.172 1.00 44.06 223 ALA A C 1
ATOM 1711 O O . ALA A 1 223 ? 32.938 -2.571 -5.129 1.00 44.06 223 ALA A O 1
ATOM 1712 N N . PHE A 1 224 ? 33.199 -2.646 -7.384 1.00 43.84 224 PHE A N 1
ATOM 1713 C CA . PHE A 1 224 ? 32.691 -3.960 -7.788 1.00 43.84 224 PHE A CA 1
ATOM 1714 C C . PHE A 1 224 ? 32.234 -4.921 -6.673 1.00 43.84 224 PHE A C 1
ATOM 1716 O O . PHE A 1 224 ? 33.033 -5.635 -6.075 1.00 43.84 224 PHE A O 1
ATOM 1723 N N . HIS A 1 225 ? 30.911 -5.036 -6.507 1.00 40.69 225 HIS A N 1
ATOM 1724 C CA . HIS A 1 225 ? 30.272 -6.177 -5.848 1.00 40.69 225 HIS A CA 1
ATOM 1725 C C . HIS A 1 225 ? 29.719 -7.140 -6.924 1.00 40.69 225 HIS A C 1
ATOM 1727 O O . HIS A 1 225 ? 29.026 -6.675 -7.831 1.00 40.69 225 HIS A O 1
ATOM 1733 N N . PRO A 1 226 ? 29.932 -8.467 -6.843 1.00 45.22 226 PRO A N 1
ATOM 1734 C CA . PRO A 1 226 ? 29.565 -9.446 -7.886 1.00 45.22 226 PRO A CA 1
ATOM 1735 C C . PRO A 1 226 ? 28.049 -9.712 -8.055 1.00 45.22 226 PRO A C 1
ATOM 1737 O O . PRO A 1 226 ? 27.650 -10.684 -8.684 1.00 45.22 226 PRO A O 1
ATOM 1740 N N . LEU A 1 227 ? 27.189 -8.841 -7.515 1.00 50.22 227 LEU A N 1
ATOM 1741 C CA . LEU A 1 227 ? 25.725 -8.856 -7.683 1.00 50.22 227 LEU A CA 1
ATOM 1742 C C . LEU A 1 227 ? 25.206 -7.597 -8.419 1.00 50.22 227 LEU A C 1
ATOM 1744 O O . LEU A 1 227 ? 24.003 -7.344 -8.445 1.00 50.22 227 LEU A O 1
ATOM 1748 N N . ASN A 1 228 ? 26.102 -6.795 -9.007 1.00 52.59 228 ASN A N 1
ATOM 1749 C CA 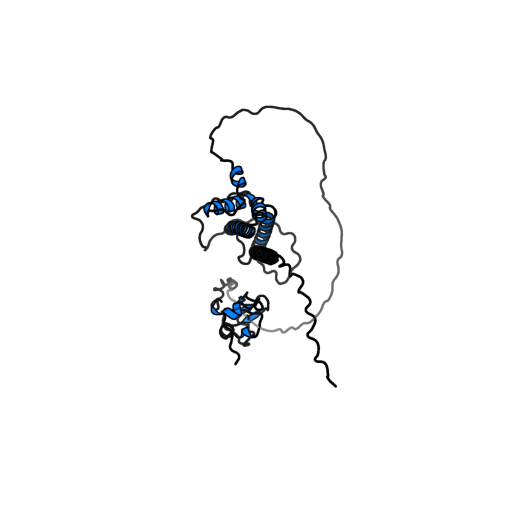. ASN A 1 228 ? 25.807 -5.496 -9.628 1.00 52.59 228 ASN A CA 1
ATOM 1750 C C . ASN A 1 228 ? 25.482 -5.556 -11.133 1.00 52.59 228 ASN A C 1
ATOM 1752 O O . ASN A 1 228 ? 25.786 -4.618 -11.863 1.00 52.59 228 ASN A O 1
ATOM 1756 N N . GLU A 1 229 ? 24.800 -6.588 -11.625 1.00 66.94 229 GLU A N 1
ATOM 1757 C CA . GLU A 1 229 ? 24.238 -6.542 -12.988 1.00 66.94 229 GLU A CA 1
ATOM 1758 C C . GLU A 1 229 ? 22.892 -5.799 -13.032 1.00 66.94 229 GLU A C 1
ATOM 1760 O O . GLU A 1 229 ? 21.979 -6.179 -13.759 1.00 66.94 229 GLU A O 1
ATOM 1765 N N . ARG A 1 230 ? 22.735 -4.729 -12.241 1.00 79.56 230 ARG A N 1
ATOM 1766 C CA . ARG A 1 230 ? 21.596 -3.831 -12.442 1.00 79.56 230 ARG A CA 1
ATOM 1767 C C . ARG A 1 230 ? 21.889 -2.955 -13.642 1.00 79.56 230 ARG A C 1
ATOM 1769 O O . ARG A 1 230 ? 22.915 -2.279 -13.700 1.00 79.56 230 ARG A O 1
ATOM 1776 N N . THR A 1 231 ? 20.972 -2.969 -14.595 1.00 88.12 231 THR A N 1
ATOM 1777 C CA . THR A 1 231 ? 21.040 -2.094 -15.765 1.00 88.12 231 THR A CA 1
ATOM 1778 C C . THR A 1 231 ? 20.997 -0.624 -15.331 1.00 88.12 231 THR A C 1
ATOM 1780 O O . THR A 1 231 ? 20.449 -0.291 -14.277 1.00 88.12 231 THR A O 1
ATOM 1783 N N . SER A 1 232 ? 21.551 0.283 -16.140 1.00 85.75 232 SER A N 1
ATOM 1784 C CA . SER A 1 232 ? 21.468 1.730 -15.884 1.00 85.75 232 SER A CA 1
ATOM 1785 C C . SER A 1 232 ? 20.020 2.197 -15.698 1.00 85.75 232 SER A C 1
ATOM 1787 O O . SER A 1 232 ? 19.745 2.972 -14.787 1.00 85.75 232 SER A O 1
ATOM 1789 N N . SER A 1 233 ? 19.088 1.641 -16.477 1.00 86.38 233 SER A N 1
ATOM 1790 C CA . SER A 1 233 ? 17.647 1.864 -16.330 1.00 86.38 233 SER A CA 1
ATOM 1791 C C . SER A 1 233 ? 17.107 1.423 -14.970 1.00 86.38 233 SER A C 1
ATOM 1793 O O . SER A 1 233 ? 16.293 2.116 -14.374 1.00 86.38 233 SER A O 1
ATOM 1795 N N . GLU A 1 234 ? 17.562 0.295 -14.422 1.00 86.44 234 GLU A N 1
ATOM 1796 C CA . GLU A 1 234 ? 17.127 -0.134 -13.088 1.00 86.44 234 GLU A CA 1
ATOM 1797 C C . GLU A 1 234 ? 17.686 0.749 -11.974 1.00 86.44 234 GLU A C 1
ATOM 1799 O O . GLU A 1 234 ? 17.000 0.979 -10.978 1.00 86.44 234 GLU A O 1
ATOM 1804 N N . LEU A 1 235 ? 18.920 1.236 -12.124 1.00 86.38 235 LEU A N 1
ATOM 1805 C CA . LEU A 1 235 ? 19.505 2.194 -11.187 1.00 86.38 235 LEU A CA 1
ATOM 1806 C C . LEU A 1 235 ? 18.753 3.528 -11.215 1.00 86.38 235 LEU A C 1
ATOM 1808 O O . LEU A 1 235 ? 18.512 4.106 -10.156 1.00 86.38 235 LEU A O 1
ATOM 1812 N N . GLU A 1 236 ? 18.340 3.980 -12.398 1.00 87.19 236 GLU A N 1
ATOM 1813 C CA . GLU A 1 236 ? 17.514 5.174 -12.568 1.00 87.19 236 GLU A CA 1
ATOM 1814 C C . GLU A 1 236 ? 16.138 5.006 -11.910 1.00 87.19 236 GLU A C 1
ATOM 1816 O O . GLU A 1 236 ? 15.761 5.834 -11.083 1.00 87.19 236 GLU A O 1
ATOM 1821 N N . LEU A 1 237 ? 15.446 3.887 -12.156 1.00 87.50 237 LEU A N 1
ATOM 1822 C CA . LEU A 1 237 ? 14.174 3.567 -11.492 1.00 87.50 237 LEU A CA 1
ATOM 1823 C C . LEU A 1 237 ? 14.312 3.545 -9.963 1.00 87.50 237 LEU A C 1
ATOM 1825 O O . LEU A 1 237 ? 13.447 4.034 -9.243 1.00 87.50 237 LEU A O 1
ATOM 1829 N N . MET A 1 238 ? 15.412 2.996 -9.441 1.00 86.25 238 MET A N 1
ATOM 1830 C CA . MET A 1 238 ? 15.687 3.008 -8.001 1.00 86.25 238 MET A CA 1
ATOM 1831 C C . MET A 1 238 ? 15.978 4.404 -7.454 1.00 86.25 238 MET A C 1
ATOM 1833 O O . MET A 1 238 ? 15.660 4.692 -6.299 1.00 86.25 238 MET A O 1
ATOM 1837 N N . HIS A 1 239 ? 16.636 5.253 -8.239 1.00 88.00 239 HIS A N 1
ATOM 1838 C CA . HIS A 1 239 ? 16.884 6.634 -7.856 1.00 88.00 239 HIS A CA 1
ATOM 1839 C C . HIS A 1 239 ? 15.571 7.417 -7.789 1.00 88.00 239 HIS A C 1
ATOM 1841 O O . HIS A 1 239 ? 15.319 8.076 -6.781 1.00 88.00 239 HIS A O 1
ATOM 1847 N N . GLN A 1 240 ? 14.715 7.264 -8.802 1.00 88.50 240 GLN A N 1
ATOM 1848 C CA . GLN A 1 240 ? 13.382 7.865 -8.854 1.00 88.50 240 GLN A CA 1
ATOM 1849 C C . GLN A 1 240 ? 12.502 7.385 -7.692 1.00 88.50 240 GLN A C 1
ATOM 1851 O O . GLN A 1 240 ? 11.891 8.209 -7.018 1.00 88.50 240 GLN A O 1
ATOM 1856 N N . ASP A 1 241 ? 12.515 6.086 -7.375 1.00 88.94 241 ASP A N 1
ATOM 1857 C CA . ASP A 1 241 ? 11.799 5.525 -6.219 1.00 88.94 241 ASP A CA 1
ATOM 1858 C C . ASP A 1 241 ? 12.262 6.144 -4.887 1.00 88.94 241 ASP A C 1
ATOM 1860 O O . ASP A 1 241 ? 11.457 6.586 -4.068 1.00 88.94 241 ASP A O 1
ATOM 1864 N N . ARG A 1 242 ? 13.581 6.258 -4.680 1.00 88.44 242 ARG A N 1
ATOM 1865 C CA . ARG A 1 242 ? 14.144 6.897 -3.478 1.00 88.44 242 ARG A CA 1
ATOM 1866 C C . ARG A 1 242 ? 13.828 8.383 -3.400 1.00 88.44 242 ARG A C 1
ATOM 1868 O O . ARG A 1 242 ? 13.644 8.902 -2.300 1.00 88.44 242 ARG A O 1
ATOM 1875 N N . GLN A 1 243 ? 13.829 9.073 -4.535 1.00 90.38 243 GLN A N 1
ATOM 1876 C CA . GLN A 1 243 ? 13.466 10.479 -4.593 1.00 90.38 243 GLN A CA 1
ATOM 1877 C C . GLN A 1 243 ? 11.992 10.658 -4.221 1.00 90.38 243 GLN A C 1
ATOM 1879 O O . GLN A 1 243 ? 11.705 11.443 -3.320 1.00 90.38 243 GLN A O 1
ATOM 1884 N N . LEU A 1 244 ? 11.091 9.873 -4.819 1.00 91.31 244 LEU A N 1
ATOM 1885 C CA . LEU A 1 244 ? 9.671 9.912 -4.489 1.00 91.31 244 LEU A CA 1
ATOM 1886 C C . LEU A 1 244 ? 9.433 9.619 -3.004 1.00 91.31 244 LEU A C 1
ATOM 1888 O O . LEU A 1 244 ? 8.673 10.328 -2.354 1.00 91.31 244 LEU A O 1
ATOM 1892 N N . LEU A 1 245 ? 10.125 8.629 -2.432 1.00 92.31 245 LEU A N 1
ATOM 1893 C CA . LEU A 1 245 ? 10.008 8.324 -1.004 1.00 92.31 245 LEU A CA 1
ATOM 1894 C C . LEU A 1 245 ? 10.358 9.536 -0.134 1.00 92.31 245 LEU A C 1
ATOM 1896 O O . LEU A 1 245 ? 9.633 9.848 0.808 1.00 92.31 245 LEU A O 1
ATOM 1900 N N . ARG A 1 246 ? 11.449 10.239 -0.457 1.00 92.50 246 ARG A N 1
ATOM 1901 C CA . ARG A 1 246 ? 11.843 11.455 0.270 1.00 92.50 246 ARG A CA 1
ATOM 1902 C C . ARG A 1 246 ? 10.816 12.567 0.108 1.00 92.50 246 ARG A C 1
ATOM 1904 O O . ARG A 1 246 ? 10.544 13.259 1.081 1.00 92.50 246 ARG A O 1
ATOM 1911 N N . GLU A 1 247 ? 10.251 12.733 -1.084 1.00 93.69 247 GLU A N 1
ATOM 1912 C CA . GLU A 1 247 ? 9.195 13.715 -1.351 1.00 93.69 247 GLU A CA 1
ATOM 1913 C C . GLU A 1 247 ? 7.938 13.411 -0.525 1.00 93.69 247 GLU A C 1
ATOM 1915 O O . GLU A 1 247 ? 7.426 14.306 0.141 1.00 93.69 247 GLU A O 1
ATOM 1920 N N . MET A 1 248 ? 7.492 12.151 -0.480 1.00 95.12 248 MET A N 1
ATOM 1921 C CA . MET A 1 248 ? 6.325 11.735 0.309 1.00 95.12 248 MET A CA 1
ATOM 1922 C C . MET A 1 248 ? 6.565 11.884 1.813 1.00 95.12 248 MET A C 1
ATOM 1924 O O . MET A 1 248 ? 5.720 12.422 2.525 1.00 95.12 248 MET A O 1
ATOM 1928 N N . GLN A 1 249 ? 7.744 11.500 2.305 1.00 94.69 249 GLN A N 1
ATOM 1929 C CA . GLN A 1 249 ? 8.120 11.707 3.707 1.00 94.69 249 GLN A CA 1
ATOM 1930 C C . GLN A 1 249 ? 8.230 13.193 4.058 1.00 94.69 249 GLN A C 1
ATOM 1932 O O . GLN A 1 249 ? 7.818 13.615 5.139 1.00 94.69 249 GLN A O 1
ATOM 1937 N N . HIS A 1 250 ? 8.784 14.007 3.160 1.00 95.44 250 HIS A N 1
ATOM 1938 C CA . HIS A 1 250 ? 8.846 15.448 3.352 1.00 95.44 250 HIS A CA 1
ATOM 1939 C C . HIS A 1 250 ? 7.439 16.050 3.382 1.00 95.44 250 HIS A C 1
ATOM 1941 O O . HIS A 1 250 ? 7.142 16.838 4.278 1.00 95.44 250 HIS A O 1
ATOM 1947 N N . ALA A 1 251 ? 6.564 15.634 2.465 1.00 95.81 251 ALA A N 1
ATOM 1948 C CA . ALA A 1 251 ? 5.185 16.085 2.403 1.00 95.81 251 ALA A CA 1
ATOM 1949 C C . ALA A 1 251 ? 4.411 15.728 3.676 1.00 95.81 251 ALA A C 1
ATOM 1951 O O . ALA A 1 251 ? 3.819 16.609 4.293 1.00 95.81 251 ALA A O 1
ATOM 1952 N N . TRP A 1 252 ? 4.496 14.475 4.124 1.00 96.31 252 TRP A N 1
ATOM 1953 C CA . TRP A 1 252 ? 3.865 13.996 5.356 1.00 96.31 252 TRP A CA 1
ATOM 1954 C C . TRP A 1 252 ? 4.214 14.850 6.581 1.00 96.31 252 TRP A C 1
ATOM 1956 O O . TRP A 1 252 ? 3.350 15.166 7.395 1.00 96.31 252 TRP A O 1
ATOM 1966 N N . ASN A 1 253 ? 5.479 15.263 6.688 1.00 96.50 253 ASN A N 1
ATOM 1967 C CA . ASN A 1 253 ? 5.972 16.006 7.845 1.00 96.50 253 ASN A CA 1
ATOM 1968 C C . ASN A 1 253 ? 5.781 17.527 7.748 1.00 96.50 253 ASN A C 1
ATOM 1970 O O . ASN A 1 253 ? 5.793 18.193 8.781 1.00 96.50 253 ASN A O 1
ATOM 1974 N N . ASN A 1 254 ? 5.644 18.088 6.542 1.00 96.38 254 ASN A N 1
ATOM 1975 C CA . ASN A 1 254 ? 5.708 19.542 6.339 1.00 96.38 254 ASN A CA 1
ATOM 1976 C C . ASN A 1 254 ? 4.470 20.145 5.663 1.00 96.38 254 ASN A C 1
ATOM 1978 O O . ASN A 1 254 ? 4.288 21.359 5.734 1.00 96.38 254 ASN A O 1
ATOM 1982 N N . GLN A 1 255 ? 3.604 19.348 5.027 1.00 96.56 255 GLN A N 1
ATOM 1983 C CA . GLN A 1 255 ? 2.437 19.894 4.332 1.00 96.56 255 GLN A CA 1
ATOM 1984 C C . GLN A 1 255 ? 1.341 20.297 5.328 1.00 96.56 255 GLN A C 1
ATOM 1986 O O . GLN A 1 255 ? 0.832 19.447 6.066 1.00 96.56 255 GLN A O 1
ATOM 1991 N N . PRO A 1 256 ? 0.918 21.576 5.343 1.00 95.50 256 PRO A N 1
ATOM 1992 C CA . PRO A 1 256 ? 0.005 22.097 6.357 1.00 95.50 256 PRO A CA 1
ATOM 1993 C C . PRO A 1 256 ? -1.369 21.420 6.324 1.00 95.50 256 PRO A C 1
ATOM 1995 O O . PRO A 1 256 ? -1.978 21.247 7.378 1.00 95.50 256 PRO A O 1
ATOM 1998 N N . VAL A 1 257 ? -1.836 21.001 5.142 1.00 94.88 257 VAL A N 1
ATOM 1999 C CA . VAL A 1 257 ? -3.107 20.276 4.970 1.00 94.88 257 VAL A CA 1
ATOM 2000 C C . VAL A 1 257 ? -3.058 18.923 5.684 1.00 94.88 257 VAL A C 1
ATOM 2002 O O . VAL A 1 257 ? -3.929 18.624 6.499 1.00 94.88 257 VAL A O 1
ATOM 2005 N N . LEU A 1 258 ? -2.000 18.138 5.453 1.00 96.00 258 LEU A N 1
ATOM 2006 C CA . LEU A 1 258 ? -1.814 16.833 6.094 1.00 96.00 258 LEU A CA 1
ATOM 2007 C C . LEU A 1 258 ? -1.643 16.976 7.606 1.00 96.00 258 LEU A C 1
ATOM 2009 O O . LEU A 1 258 ? -2.284 16.264 8.375 1.00 96.00 258 LEU A O 1
ATOM 2013 N N . LEU A 1 259 ? -0.837 17.945 8.047 1.00 95.94 259 LEU A N 1
ATOM 2014 C CA . LEU A 1 259 ? -0.643 18.218 9.469 1.00 95.94 259 LEU A CA 1
ATOM 2015 C C . LEU A 1 259 ? -1.952 18.610 10.166 1.00 95.94 259 LEU A C 1
ATOM 2017 O O . LEU A 1 259 ? -2.167 18.208 11.310 1.00 95.94 259 LEU A O 1
ATOM 2021 N N . ARG A 1 260 ? -2.835 19.364 9.498 1.00 95.19 260 ARG A N 1
ATOM 2022 C CA . ARG A 1 260 ? -4.144 19.738 10.047 1.00 95.19 260 ARG A CA 1
ATOM 2023 C C . ARG A 1 260 ? -5.075 18.533 10.171 1.00 95.19 260 ARG A C 1
ATOM 2025 O O . ARG A 1 260 ? -5.578 18.286 11.263 1.00 95.19 260 ARG A O 1
ATOM 2032 N N . LEU A 1 261 ? -5.200 17.722 9.118 1.00 95.38 261 LEU A N 1
ATOM 2033 C CA . LEU A 1 261 ? -5.955 16.463 9.165 1.00 95.38 261 LEU A CA 1
ATOM 2034 C C . LEU A 1 261 ? -5.446 15.544 10.286 1.00 95.38 261 LEU A C 1
ATOM 2036 O O . LEU A 1 261 ? -6.232 15.000 11.061 1.00 95.38 261 LEU A O 1
ATOM 2040 N N . CYS A 1 262 ? -4.125 15.431 10.440 1.00 95.19 262 CYS A N 1
ATOM 2041 C CA . CYS A 1 262 ? -3.511 14.638 11.499 1.00 95.19 262 CYS A CA 1
ATOM 2042 C C . CYS A 1 262 ? -3.806 15.163 12.912 1.00 95.19 262 CYS A C 1
ATOM 2044 O O . CYS A 1 262 ? -3.961 14.354 13.831 1.00 95.19 262 CYS A O 1
ATOM 2046 N N . ARG A 1 263 ? -3.880 16.489 13.100 1.00 95.31 263 ARG A N 1
ATOM 2047 C CA . ARG A 1 263 ? -4.245 17.126 14.380 1.00 95.31 263 ARG A CA 1
ATOM 2048 C C . ARG A 1 263 ? -5.713 16.908 14.734 1.00 95.31 263 ARG A C 1
ATOM 2050 O O . ARG A 1 263 ? -6.010 16.687 15.901 1.00 95.31 263 ARG A O 1
ATOM 2057 N N . ASN A 1 264 ? -6.588 16.878 13.735 1.00 95.31 264 ASN A N 1
ATOM 2058 C CA . ASN A 1 264 ? -8.026 16.670 13.916 1.00 95.31 264 ASN A CA 1
ATOM 2059 C C . ASN A 1 264 ? -8.419 15.182 14.003 1.00 95.31 264 ASN A C 1
ATOM 2061 O O . ASN A 1 264 ? -9.594 14.840 13.980 1.00 95.31 264 ASN A O 1
ATOM 2065 N N . GLY A 1 265 ? -7.442 14.273 14.108 1.00 94.06 265 GLY A N 1
ATOM 2066 C CA . GLY A 1 265 ? -7.692 12.835 14.251 1.00 94.06 265 GLY A CA 1
ATOM 2067 C C . GLY A 1 265 ? -7.945 12.093 12.934 1.00 94.06 265 GLY A C 1
ATOM 2068 O O . GLY A 1 265 ? -8.123 10.876 12.941 1.00 94.06 265 GLY A O 1
ATOM 2069 N N . HIS A 1 266 ? -7.862 12.770 11.789 1.00 95.38 266 HIS A N 1
ATOM 2070 C CA . HIS A 1 266 ? -8.077 12.202 10.455 1.00 95.38 266 HIS A CA 1
ATOM 2071 C C . HIS A 1 266 ? -6.783 11.663 9.822 1.00 95.38 266 HIS A C 1
ATOM 2073 O O . HIS A 1 266 ? -6.527 11.851 8.636 1.00 95.38 266 HIS A O 1
ATOM 2079 N N . ARG A 1 267 ? -5.942 10.976 10.608 1.00 94.69 267 ARG A N 1
ATOM 2080 C CA . ARG A 1 267 ? -4.624 10.479 10.155 1.00 94.69 267 ARG A CA 1
ATOM 2081 C C . ARG A 1 267 ? -4.700 9.428 9.047 1.00 94.69 267 ARG A C 1
ATOM 2083 O O . ARG A 1 267 ? -3.856 9.433 8.160 1.00 94.69 267 ARG A O 1
ATOM 2090 N N . VAL A 1 268 ? -5.693 8.537 9.107 1.00 92.94 268 VAL A N 1
ATOM 2091 C CA . VAL A 1 268 ? -5.911 7.504 8.076 1.00 92.94 268 VAL A CA 1
ATOM 2092 C C . VAL A 1 268 ? -6.278 8.161 6.746 1.00 92.94 268 VAL A C 1
ATOM 2094 O O . VAL A 1 268 ? -5.648 7.898 5.732 1.00 92.94 268 VAL A O 1
ATOM 2097 N N . TYR A 1 269 ? -7.201 9.119 6.779 1.00 95.00 269 TYR A N 1
ATOM 2098 C CA . TYR A 1 269 ? -7.553 9.883 5.589 1.00 95.00 269 TYR A CA 1
ATOM 2099 C C . TYR A 1 269 ? -6.372 10.715 5.057 1.00 95.00 269 TYR A C 1
ATOM 2101 O O . TYR A 1 269 ? -6.163 10.806 3.854 1.00 95.00 269 TYR A O 1
ATOM 2109 N N . ALA A 1 270 ? -5.542 11.287 5.936 1.00 96.19 270 ALA A N 1
ATOM 2110 C CA . ALA A 1 270 ? -4.348 12.021 5.517 1.00 96.19 270 ALA A CA 1
ATOM 2111 C C . ALA A 1 270 ? -3.340 11.134 4.760 1.00 96.19 270 ALA A C 1
ATOM 2113 O O . ALA A 1 270 ? -2.738 11.594 3.790 1.00 96.19 270 ALA A O 1
ATOM 2114 N N . ILE A 1 271 ? -3.137 9.880 5.192 1.00 95.56 271 ILE A N 1
ATOM 2115 C CA . ILE A 1 271 ? -2.219 8.961 4.500 1.00 95.56 271 ILE A CA 1
ATOM 2116 C C . ILE A 1 271 ? -2.816 8.456 3.180 1.00 95.56 271 ILE A C 1
ATOM 2118 O O . ILE A 1 271 ? -2.071 8.312 2.216 1.00 95.56 271 ILE A O 1
ATOM 2122 N N . GLU A 1 272 ? -4.138 8.260 3.111 1.00 93.69 272 GLU A N 1
ATOM 2123 C CA . GLU A 1 272 ? -4.862 7.954 1.866 1.00 93.69 272 GLU A CA 1
ATOM 2124 C C . GLU A 1 272 ? -4.733 9.103 0.861 1.00 93.69 272 GLU A C 1
ATOM 2126 O O . GLU A 1 272 ? -4.254 8.897 -0.247 1.00 93.69 272 GLU A O 1
ATOM 2131 N N . LEU A 1 273 ? -4.993 10.341 1.288 1.00 95.94 273 LEU A N 1
ATOM 2132 C CA . LEU A 1 273 ? -4.844 11.522 0.438 1.00 95.94 273 LEU A CA 1
ATOM 2133 C C . LEU A 1 273 ? -3.414 11.667 -0.114 1.00 95.94 273 LEU A C 1
ATOM 2135 O O . LEU A 1 273 ? -3.211 12.020 -1.275 1.00 95.94 273 LEU A O 1
ATOM 2139 N N . LEU A 1 274 ? -2.399 11.397 0.714 1.00 96.12 274 LEU A N 1
ATOM 2140 C CA . LEU A 1 274 ? -1.003 11.414 0.273 1.00 96.12 274 LEU A CA 1
ATOM 2141 C C . LEU A 1 274 ? -0.686 10.252 -0.687 1.00 96.12 274 LEU A C 1
ATOM 2143 O O . LEU A 1 274 ? 0.136 10.416 -1.590 1.00 96.12 274 LEU A O 1
ATOM 2147 N N . TRP A 1 275 ? -1.329 9.097 -0.511 1.00 95.56 275 TRP A N 1
ATOM 2148 C CA . TRP A 1 275 ? -1.218 7.965 -1.428 1.00 95.56 275 TRP A CA 1
ATOM 2149 C C . TRP A 1 275 ? -1.795 8.299 -2.804 1.00 95.56 275 TRP A C 1
ATOM 2151 O O . TRP A 1 275 ? -1.140 8.034 -3.807 1.00 95.56 275 TRP A O 1
ATOM 2161 N N . ASP A 1 276 ? -2.943 8.966 -2.871 1.00 95.31 276 ASP A N 1
ATOM 2162 C CA . ASP A 1 276 ? -3.549 9.359 -4.148 1.00 95.31 276 ASP A CA 1
ATOM 2163 C C . ASP A 1 276 ? -2.669 10.365 -4.907 1.00 95.31 276 ASP A C 1
ATOM 2165 O O . ASP A 1 276 ? -2.467 10.254 -6.120 1.00 95.31 276 ASP A O 1
ATOM 2169 N N . VAL A 1 277 ? -2.028 11.294 -4.189 1.00 95.25 277 VAL A N 1
ATOM 2170 C CA . VAL A 1 277 ? -1.004 12.179 -4.771 1.00 95.25 277 VAL A CA 1
ATOM 2171 C C . VAL A 1 277 ? 0.210 11.393 -5.272 1.00 95.25 277 VAL A C 1
ATOM 2173 O O . VAL A 1 277 ? 0.747 11.697 -6.344 1.00 95.25 277 VAL A O 1
ATOM 2176 N N . CYS A 1 278 ? 0.645 10.381 -4.520 1.00 93.88 278 CYS A N 1
ATOM 2177 C CA . CYS A 1 278 ? 1.722 9.484 -4.925 1.00 93.88 278 CYS A CA 1
ATOM 2178 C C . CYS A 1 278 ? 1.359 8.717 -6.204 1.00 93.88 278 CYS A C 1
ATOM 2180 O O . CYS A 1 278 ? 2.162 8.683 -7.134 1.00 93.88 278 CYS A O 1
ATOM 2182 N N . GLU A 1 279 ? 0.154 8.158 -6.305 1.00 92.12 279 GLU A N 1
ATOM 2183 C CA . GLU A 1 279 ? -0.328 7.465 -7.505 1.00 92.12 279 GLU A CA 1
ATOM 2184 C C . GLU A 1 279 ? -0.413 8.412 -8.708 1.00 92.12 279 GLU A C 1
ATOM 2186 O O . GLU A 1 279 ? 0.071 8.087 -9.798 1.00 92.12 279 GLU A O 1
ATOM 2191 N N . LEU A 1 280 ? -0.894 9.642 -8.504 1.00 92.56 280 LEU A N 1
ATOM 2192 C CA . LEU A 1 280 ? -0.894 10.660 -9.552 1.00 92.56 280 LEU A CA 1
ATOM 2193 C C . LEU A 1 280 ? 0.531 10.979 -10.029 1.00 92.56 280 LEU A C 1
ATOM 2195 O O . LEU A 1 280 ? 0.768 11.133 -11.229 1.00 92.56 280 LEU A O 1
ATOM 2199 N N . ARG A 1 281 ? 1.512 11.017 -9.121 1.00 91.50 281 ARG A N 1
ATOM 2200 C CA . ARG A 1 281 ? 2.928 11.176 -9.476 1.00 91.50 281 ARG A CA 1
ATOM 2201 C C . ARG A 1 281 ? 3.480 9.952 -10.211 1.00 91.50 281 ARG A C 1
ATOM 2203 O O . ARG A 1 281 ? 4.190 10.125 -11.203 1.00 91.50 281 ARG A O 1
ATOM 2210 N N . ARG A 1 282 ? 3.138 8.738 -9.774 1.00 89.81 282 ARG A N 1
ATOM 2211 C CA . ARG A 1 282 ? 3.543 7.468 -10.404 1.00 89.81 282 ARG A CA 1
ATOM 2212 C C . ARG A 1 282 ? 2.995 7.308 -11.815 1.00 89.81 282 ARG A C 1
ATOM 2214 O O . ARG A 1 282 ? 3.692 6.781 -12.670 1.00 89.81 282 ARG A O 1
ATOM 2221 N N . SER A 1 283 ? 1.814 7.850 -12.103 1.00 88.94 283 SER A N 1
ATOM 2222 C CA . SER A 1 283 ? 1.283 7.874 -13.473 1.00 88.94 283 SER A CA 1
ATOM 2223 C C . SER A 1 283 ? 2.156 8.679 -14.453 1.00 88.94 283 SER A C 1
ATOM 2225 O O . SER A 1 283 ? 2.037 8.530 -15.668 1.00 88.94 283 SER A O 1
ATOM 2227 N N . ARG A 1 284 ? 3.049 9.538 -13.935 1.00 87.62 284 ARG A N 1
ATOM 2228 C CA . ARG A 1 284 ? 3.916 10.438 -14.714 1.00 87.62 284 ARG A CA 1
ATOM 2229 C C . ARG A 1 284 ? 5.392 10.070 -14.658 1.00 87.62 284 ARG A C 1
ATOM 2231 O O . ARG A 1 284 ? 6.154 10.503 -15.518 1.00 87.62 284 ARG A O 1
ATOM 2238 N N . VAL A 1 285 ? 5.803 9.320 -13.640 1.00 86.12 285 VAL A N 1
ATOM 2239 C CA . VAL A 1 285 ? 7.190 8.911 -13.415 1.00 86.12 285 VAL A CA 1
ATOM 2240 C C . VAL A 1 285 ? 7.223 7.394 -13.350 1.00 86.12 285 VAL A C 1
ATOM 2242 O O . VAL A 1 285 ? 6.562 6.799 -12.505 1.00 86.12 285 VAL A O 1
ATOM 2245 N N . LEU A 1 286 ? 8.009 6.771 -14.228 1.00 81.56 286 LEU A N 1
ATOM 2246 C CA . LEU A 1 286 ? 8.177 5.322 -14.239 1.00 81.56 286 LEU A CA 1
ATOM 2247 C C . LEU A 1 286 ? 8.787 4.869 -12.909 1.00 81.56 286 LEU A C 1
ATOM 2249 O O . LEU A 1 286 ? 9.958 5.098 -12.636 1.00 81.56 286 LEU A O 1
ATOM 2253 N N . ILE A 1 287 ? 7.993 4.217 -12.068 1.00 82.44 287 ILE A N 1
ATOM 2254 C CA . ILE A 1 287 ? 8.428 3.711 -10.764 1.00 82.44 287 ILE A CA 1
ATOM 2255 C C . ILE A 1 287 ? 8.128 2.217 -10.712 1.00 82.44 287 ILE A C 1
ATOM 2257 O O . ILE A 1 287 ? 7.144 1.750 -11.277 1.00 82.44 287 ILE A O 1
ATOM 2261 N N . ARG A 1 288 ? 8.998 1.446 -10.053 1.00 79.44 288 ARG A N 1
ATOM 2262 C CA . ARG A 1 288 ? 8.809 -0.003 -9.886 1.00 79.44 288 ARG A CA 1
ATOM 2263 C C . ARG A 1 288 ? 7.562 -0.306 -9.054 1.00 79.44 288 ARG A C 1
ATOM 2265 O O . ARG A 1 288 ? 7.325 0.351 -8.049 1.00 79.44 288 ARG A O 1
ATOM 2272 N N . ASP A 1 289 ? 6.862 -1.387 -9.387 1.00 70.69 289 ASP A N 1
ATOM 2273 C CA . ASP A 1 289 ? 5.682 -1.841 -8.632 1.00 70.69 289 ASP A CA 1
ATOM 2274 C C . ASP A 1 289 ? 6.015 -2.308 -7.205 1.00 70.69 289 ASP A C 1
ATOM 2276 O O . ASP A 1 289 ? 5.234 -2.114 -6.278 1.00 70.69 289 ASP A O 1
ATOM 2280 N N . PHE A 1 290 ? 7.216 -2.862 -7.002 1.00 64.88 290 PHE A N 1
ATOM 2281 C CA . PHE A 1 290 ? 7.730 -3.308 -5.697 1.00 64.88 290 PHE A CA 1
ATOM 2282 C C . PHE A 1 290 ? 8.668 -2.268 -5.081 1.00 64.88 290 PHE A C 1
ATOM 2284 O O . PHE A 1 290 ? 9.855 -2.507 -4.849 1.00 64.88 290 PHE A O 1
ATOM 2291 N N . SER A 1 291 ? 8.125 -1.074 -4.904 1.00 76.88 291 SER A N 1
ATOM 2292 C CA . SER A 1 291 ? 8.856 0.138 -4.561 1.00 76.88 291 SER A CA 1
ATOM 2293 C C . SER A 1 291 ? 8.996 0.318 -3.038 1.00 76.88 291 SER A C 1
ATOM 2295 O O . SER A 1 291 ? 8.140 -0.111 -2.257 1.00 76.88 291 SER A O 1
ATOM 2297 N N . GLN A 1 292 ? 10.082 0.961 -2.589 1.00 85.19 292 GLN A N 1
ATOM 2298 C CA . GLN A 1 292 ? 10.259 1.313 -1.171 1.00 85.19 292 GLN A CA 1
ATOM 2299 C C . GLN A 1 292 ? 9.164 2.274 -0.689 1.00 85.19 292 GLN A C 1
ATOM 2301 O O . GLN A 1 292 ? 8.809 2.258 0.490 1.00 85.19 292 GLN A O 1
ATOM 2306 N N . VAL A 1 293 ? 8.610 3.072 -1.606 1.00 86.31 293 VAL A N 1
ATOM 2307 C CA . VAL A 1 293 ? 7.484 3.980 -1.361 1.00 86.31 293 VAL A CA 1
ATOM 2308 C C . VAL A 1 293 ? 6.252 3.196 -0.932 1.00 86.31 293 VAL A C 1
ATOM 2310 O O . VAL A 1 293 ? 5.701 3.478 0.128 1.00 86.31 293 VAL A O 1
ATOM 2313 N N . VAL A 1 294 ? 5.871 2.157 -1.681 1.00 84.00 294 VAL A N 1
ATOM 2314 C CA . VAL A 1 294 ? 4.705 1.315 -1.350 1.00 84.00 294 VAL A CA 1
ATOM 2315 C C . VAL A 1 294 ? 4.853 0.694 0.038 1.00 84.00 294 VAL A C 1
ATOM 2317 O O . VAL A 1 294 ? 3.940 0.762 0.859 1.00 84.00 294 VAL A O 1
ATOM 2320 N N . HIS A 1 295 ? 6.031 0.136 0.333 1.00 86.44 295 HIS A N 1
ATOM 2321 C CA . HIS A 1 295 ? 6.311 -0.441 1.648 1.00 86.44 295 HIS A CA 1
ATOM 2322 C C . HIS A 1 295 ? 6.173 0.595 2.774 1.00 86.44 295 HIS A C 1
ATOM 2324 O O . HIS A 1 295 ? 5.618 0.288 3.833 1.00 86.44 295 HIS A O 1
ATOM 2330 N N . TRP A 1 296 ? 6.666 1.818 2.561 1.00 92.00 296 TRP A N 1
ATOM 2331 C CA . TRP A 1 296 ? 6.533 2.903 3.531 1.00 92.00 296 TRP A CA 1
ATOM 2332 C C . TRP A 1 296 ? 5.066 3.265 3.781 1.00 92.00 296 TRP A C 1
ATOM 2334 O O . TRP A 1 296 ? 4.660 3.287 4.939 1.00 92.00 296 TRP A O 1
ATOM 2344 N N . PHE A 1 297 ? 4.255 3.445 2.734 1.00 89.62 297 PHE A N 1
ATOM 2345 C CA . PHE A 1 297 ? 2.828 3.752 2.882 1.00 89.62 297 PHE A CA 1
ATOM 2346 C C . PHE A 1 297 ? 2.065 2.674 3.652 1.00 89.62 297 PHE A C 1
ATOM 2348 O O . PHE A 1 297 ? 1.310 2.997 4.567 1.00 89.62 297 PHE A O 1
ATOM 2355 N N . VAL A 1 298 ? 2.290 1.394 3.333 1.00 85.12 298 VAL A N 1
ATOM 2356 C CA . VAL A 1 298 ? 1.657 0.276 4.053 1.00 85.12 298 VAL A CA 1
ATOM 2357 C C . VAL A 1 298 ? 2.065 0.288 5.525 1.00 85.12 298 VAL A C 1
ATOM 2359 O O . VAL A 1 298 ? 1.210 0.218 6.404 1.00 85.12 298 VAL A O 1
ATOM 2362 N N . THR A 1 299 ? 3.363 0.444 5.800 1.00 90.38 299 THR A N 1
ATOM 2363 C CA . THR A 1 299 ? 3.886 0.486 7.174 1.00 90.38 299 THR A CA 1
ATOM 2364 C C . THR A 1 299 ? 3.294 1.653 7.965 1.00 90.38 299 THR A C 1
ATOM 2366 O O . THR A 1 299 ? 2.879 1.474 9.113 1.00 90.38 299 THR A O 1
ATOM 2369 N N . GLU A 1 300 ? 3.244 2.839 7.357 1.00 92.38 300 GLU A N 1
ATOM 2370 C CA . GLU A 1 300 ? 2.735 4.055 7.985 1.00 92.38 300 GLU A CA 1
ATOM 2371 C C . GLU A 1 300 ? 1.235 3.924 8.260 1.00 92.38 300 GLU A C 1
ATOM 2373 O O . GLU A 1 300 ? 0.812 4.070 9.407 1.00 92.38 300 GLU A O 1
ATOM 2378 N N . ARG A 1 301 ? 0.440 3.533 7.258 1.00 90.56 301 ARG A N 1
ATOM 2379 C CA . ARG A 1 301 ? -1.003 3.291 7.390 1.00 90.56 301 ARG A CA 1
ATOM 2380 C C . ARG A 1 301 ? -1.310 2.292 8.507 1.00 90.56 301 ARG A C 1
ATOM 2382 O O . ARG A 1 301 ? -2.123 2.574 9.388 1.00 90.56 301 ARG A O 1
ATOM 2389 N N . ASP A 1 302 ? -0.626 1.152 8.519 1.00 85.44 302 ASP A N 1
ATOM 2390 C CA . ASP A 1 302 ? -0.836 0.109 9.525 1.00 85.44 302 ASP A CA 1
ATOM 2391 C C . ASP A 1 302 ? -0.390 0.564 10.929 1.00 85.44 302 ASP A C 1
ATOM 2393 O O . ASP A 1 302 ? -0.930 0.118 11.946 1.00 85.44 302 ASP A O 1
ATOM 2397 N N . SER A 1 303 ? 0.586 1.474 11.030 1.00 91.12 303 SER A N 1
ATOM 2398 C CA . SER A 1 303 ? 0.929 2.114 12.305 1.00 91.12 303 SER A CA 1
ATOM 2399 C C . SER A 1 303 ? -0.192 3.032 12.807 1.00 91.12 303 SER A C 1
ATOM 2401 O O . SER A 1 303 ? -0.524 2.983 13.993 1.00 91.12 303 SER A O 1
ATOM 2403 N N . GLN A 1 304 ? -0.847 3.788 11.917 1.00 88.06 304 GLN A N 1
ATOM 2404 C CA . GLN A 1 304 ? -1.950 4.675 12.291 1.00 88.06 304 GLN A CA 1
ATOM 2405 C C . GLN A 1 304 ? -3.187 3.887 12.746 1.00 88.06 304 GLN A C 1
ATOM 2407 O O . GLN A 1 304 ? -3.781 4.232 13.769 1.00 88.06 304 GLN A O 1
ATOM 2412 N N . PHE A 1 305 ? -3.526 2.778 12.076 1.00 85.00 305 PHE A N 1
ATOM 2413 C CA . PHE A 1 305 ? -4.603 1.887 12.530 1.00 85.00 305 PHE A CA 1
ATOM 2414 C C . PHE A 1 305 ? -4.330 1.295 13.916 1.00 85.00 305 PHE A C 1
ATOM 2416 O O . PHE A 1 305 ? -5.223 1.255 14.766 1.00 85.00 305 PHE A O 1
ATOM 2423 N N . ARG A 1 306 ? -3.085 0.881 14.185 1.00 89.38 306 ARG A N 1
ATOM 2424 C CA . ARG A 1 306 ? -2.695 0.395 15.517 1.00 89.38 306 ARG A CA 1
ATOM 2425 C C . ARG A 1 306 ? -2.871 1.470 16.586 1.00 89.38 306 ARG A C 1
ATOM 2427 O O . ARG A 1 306 ? -3.416 1.167 17.644 1.00 89.38 306 ARG A O 1
ATOM 2434 N N . LEU A 1 307 ? -2.472 2.711 16.300 1.00 89.12 307 LEU A N 1
ATOM 2435 C CA . LEU A 1 307 ? -2.646 3.832 17.227 1.00 89.12 307 LEU A CA 1
ATOM 2436 C C . LEU A 1 307 ? -4.128 4.092 17.537 1.00 89.12 307 LEU A C 1
ATOM 2438 O O . LEU A 1 307 ? -4.491 4.231 18.706 1.00 89.12 307 LEU A O 1
ATOM 2442 N N . GLN A 1 308 ? -4.996 4.080 16.522 1.00 87.69 308 GLN A N 1
ATOM 2443 C CA . GLN A 1 308 ? -6.443 4.233 16.713 1.00 87.69 308 GLN A CA 1
ATOM 2444 C C . GLN A 1 308 ? -7.030 3.112 17.574 1.00 87.69 308 GLN A C 1
ATOM 2446 O O . GLN A 1 308 ? -7.773 3.383 18.517 1.00 87.69 308 GLN A O 1
ATOM 2451 N N . HIS A 1 309 ? -6.645 1.863 17.309 1.00 87.25 309 HIS A N 1
ATOM 2452 C CA . HIS A 1 309 ? -7.102 0.724 18.099 1.00 87.25 309 HIS A CA 1
ATOM 2453 C C . HIS A 1 309 ? -6.640 0.827 19.561 1.00 87.25 309 HIS A C 1
ATOM 2455 O O . HIS A 1 309 ? -7.432 0.632 20.480 1.00 87.25 309 HIS A O 1
ATOM 2461 N N . THR A 1 310 ? -5.376 1.194 19.802 1.00 91.75 310 THR A N 1
ATOM 2462 C CA . THR A 1 310 ? -4.861 1.382 21.169 1.00 91.75 310 THR A CA 1
ATOM 2463 C C . THR A 1 310 ? -5.583 2.502 21.915 1.00 91.75 310 THR A C 1
ATOM 2465 O O . THR A 1 310 ? -5.890 2.345 23.095 1.00 91.75 310 THR A O 1
ATOM 2468 N N . ALA A 1 311 ? -5.918 3.599 21.229 1.00 88.88 311 ALA A N 1
ATOM 2469 C CA . ALA A 1 311 ? -6.665 4.707 21.812 1.00 88.88 311 ALA A CA 1
ATOM 2470 C C . ALA A 1 311 ? -8.110 4.308 22.150 1.00 88.88 311 ALA A C 1
ATOM 2472 O O . ALA A 1 311 ? -8.596 4.628 23.234 1.00 88.88 311 ALA A O 1
ATOM 2473 N N . ALA A 1 312 ? -8.775 3.553 21.272 1.00 88.38 312 ALA A N 1
ATOM 2474 C CA . ALA A 1 312 ? -10.126 3.048 21.507 1.00 88.38 312 ALA A CA 1
ATOM 2475 C C . ALA A 1 312 ? -10.180 2.068 22.694 1.00 88.38 312 ALA A C 1
ATOM 2477 O O . ALA A 1 312 ? -11.070 2.162 23.542 1.00 88.38 312 ALA A O 1
ATOM 2478 N N . VAL A 1 313 ? -9.198 1.167 22.803 1.00 92.00 313 VAL A N 1
ATOM 2479 C CA . VAL A 1 313 ? -9.079 0.235 23.938 1.00 92.00 313 VAL A CA 1
ATOM 2480 C C . VAL A 1 313 ? -8.823 0.991 25.245 1.00 92.00 313 VAL A C 1
ATOM 2482 O O . VAL A 1 313 ? -9.462 0.698 26.257 1.00 92.00 313 VAL A O 1
ATOM 2485 N N . ALA A 1 314 ? -7.945 1.998 25.232 1.00 91.31 314 ALA A N 1
ATOM 2486 C CA . ALA A 1 314 ? -7.677 2.833 26.401 1.00 91.31 314 ALA A CA 1
ATOM 2487 C C . ALA A 1 314 ? -8.927 3.612 26.853 1.00 91.31 314 ALA A C 1
ATOM 2489 O O . ALA A 1 314 ? -9.250 3.607 28.040 1.00 91.31 314 ALA A O 1
ATOM 2490 N N . ALA A 1 315 ? -9.672 4.208 25.915 1.00 90.12 315 ALA A N 1
ATOM 2491 C CA . ALA A 1 315 ? -10.919 4.925 26.203 1.00 90.12 315 ALA A CA 1
ATOM 2492 C C . ALA A 1 315 ? -12.032 4.004 26.735 1.00 90.12 315 ALA A C 1
ATOM 2494 O O . ALA A 1 315 ? -12.805 4.384 27.612 1.00 90.12 315 ALA A O 1
ATOM 2495 N N . SER A 1 316 ? -12.097 2.766 26.244 1.00 91.50 316 SER A N 1
ATOM 2496 C CA . SER A 1 316 ? -13.057 1.772 26.740 1.00 91.50 316 SER A CA 1
ATOM 2497 C C . SER A 1 316 ? -12.708 1.310 28.160 1.00 91.50 316 SER A C 1
ATOM 2499 O O . SER A 1 316 ? -13.596 1.096 28.983 1.00 91.50 316 SER A O 1
ATOM 2501 N N . SER A 1 317 ? -11.412 1.216 28.471 1.00 89.69 317 SER A N 1
ATOM 2502 C CA . SER A 1 317 ? -10.914 0.792 29.786 1.00 89.69 317 SER A CA 1
ATOM 2503 C C . SER A 1 317 ? -11.113 1.859 30.868 1.00 89.69 317 SER A C 1
ATOM 2505 O O . SER A 1 317 ? -11.312 1.525 32.034 1.00 89.69 317 SER A O 1
ATOM 2507 N N . SER A 1 318 ? -11.094 3.148 30.510 1.00 84.88 318 SER A N 1
ATOM 2508 C CA . SER A 1 318 ? -11.389 4.234 31.455 1.00 84.88 318 SER A CA 1
ATOM 2509 C C . SER A 1 318 ? -12.885 4.367 31.753 1.00 84.88 318 SER A C 1
ATOM 2511 O O . SER A 1 318 ? -13.250 4.737 32.867 1.00 84.88 318 SER A O 1
ATOM 2513 N N . SER A 1 319 ? -13.759 3.999 30.810 1.00 79.94 319 SER A N 1
ATOM 2514 C CA . SER A 1 319 ? -15.213 3.990 31.021 1.00 79.94 319 SER A CA 1
ATOM 2515 C C . SER A 1 319 ? -15.702 2.821 31.885 1.00 79.94 319 SER A C 1
ATOM 2517 O O . SER A 1 319 ? -16.817 2.884 32.404 1.00 79.94 319 SER A O 1
ATOM 2519 N N . SER A 1 320 ? -14.911 1.754 32.046 1.00 67.31 320 SER A N 1
ATOM 2520 C CA . SER A 1 320 ? -15.264 0.609 32.897 1.00 67.31 320 SER A CA 1
ATOM 2521 C C . SER A 1 320 ? -14.809 0.759 34.347 1.00 67.31 320 SER A C 1
ATOM 2523 O O . SER A 1 320 ? -14.965 -0.185 35.125 1.00 67.31 320 SER A O 1
ATOM 2525 N N . ALA A 1 321 ? -14.281 1.924 34.739 1.00 62.56 321 ALA A N 1
ATOM 2526 C CA . ALA A 1 321 ? -14.287 2.332 36.136 1.00 62.56 321 ALA A CA 1
ATOM 2527 C C . ALA A 1 321 ? -15.755 2.500 36.552 1.00 62.56 321 ALA A C 1
ATOM 2529 O O . ALA A 1 321 ? -16.314 3.595 36.515 1.00 62.56 321 ALA A O 1
ATOM 2530 N N . GLN A 1 322 ? -16.396 1.369 36.870 1.00 63.50 322 GLN A N 1
ATOM 2531 C CA . GLN A 1 322 ? -17.686 1.319 37.539 1.00 63.50 322 GLN A CA 1
ATOM 2532 C C . GLN A 1 322 ? -17.631 2.372 38.648 1.00 63.50 322 GLN A C 1
ATOM 2534 O O . GLN A 1 322 ? -16.677 2.325 39.435 1.00 63.50 322 GLN A O 1
ATOM 2539 N N . PRO A 1 323 ? -18.572 3.337 38.700 1.00 64.06 323 PRO A N 1
ATOM 2540 C CA . PRO A 1 323 ? -18.659 4.248 39.830 1.00 64.06 323 PRO A CA 1
ATOM 2541 C C . PRO A 1 323 ? -18.656 3.353 41.051 1.00 64.06 323 PRO A C 1
ATOM 2543 O O . PRO A 1 323 ? -19.508 2.470 41.139 1.00 64.06 323 PRO A O 1
ATOM 2546 N N . GLY A 1 324 ? -17.609 3.479 41.873 1.00 58.47 324 GLY A N 1
ATOM 2547 C CA . GLY A 1 324 ? -17.356 2.554 42.959 1.00 58.47 324 GLY A CA 1
ATOM 2548 C C . GLY A 1 324 ? -18.651 2.399 43.726 1.00 58.47 324 GLY A C 1
ATOM 2549 O O . GLY A 1 324 ? -19.081 3.338 44.395 1.00 58.47 324 GLY A O 1
ATOM 2550 N N . TYR A 1 325 ? -19.302 1.244 43.572 1.00 57.09 325 TYR A N 1
ATOM 2551 C CA . TYR A 1 325 ? -20.340 0.843 44.489 1.00 57.09 325 TYR A CA 1
ATOM 2552 C C . TYR A 1 325 ? -19.606 0.801 45.811 1.00 57.09 325 TYR A C 1
ATOM 2554 O O . TYR A 1 325 ? -18.782 -0.082 46.045 1.00 57.09 325 TYR A O 1
ATOM 2562 N N . TYR A 1 326 ? -19.813 1.852 46.597 1.00 61.75 326 TYR A N 1
ATOM 2563 C CA . TYR A 1 326 ? -19.384 1.947 47.969 1.00 61.75 326 TYR A CA 1
ATOM 2564 C C . TYR A 1 326 ? -19.961 0.695 48.612 1.00 61.75 326 TYR A C 1
ATOM 2566 O O . TYR A 1 326 ? -21.162 0.640 48.858 1.00 61.75 326 TYR A O 1
ATOM 2574 N N . GLN A 1 327 ? -19.156 -0.363 48.740 1.00 60.34 327 GLN A N 1
ATOM 2575 C CA . GLN A 1 327 ? -19.564 -1.542 49.477 1.00 60.34 327 GLN A CA 1
ATOM 2576 C C . GLN A 1 327 ? -19.701 -1.024 50.904 1.00 60.34 327 GLN A C 1
ATOM 2578 O O . GLN A 1 327 ? -18.679 -0.664 51.500 1.00 60.34 327 GLN A O 1
ATOM 2583 N N . PRO A 1 328 ? -20.928 -0.876 51.441 1.00 67.81 328 PRO A N 1
ATOM 2584 C CA . PRO A 1 328 ? -21.057 -0.534 52.840 1.00 67.81 328 PRO A CA 1
ATOM 2585 C C . PRO A 1 328 ? -20.285 -1.605 53.620 1.00 67.81 328 PRO A C 1
ATOM 2587 O O . PRO A 1 328 ? -20.310 -2.774 53.215 1.00 67.81 328 PRO A O 1
ATOM 2590 N N . PRO A 1 329 ? -19.549 -1.230 54.678 1.00 72.75 329 PRO A N 1
ATOM 2591 C CA . PRO A 1 329 ? -18.810 -2.191 55.478 1.00 72.75 329 PRO A CA 1
ATOM 2592 C C . PRO A 1 329 ? -19.767 -3.315 55.869 1.00 72.75 329 PRO A C 1
ATOM 2594 O O . PRO A 1 329 ? -20.793 -3.066 56.505 1.00 72.75 329 PRO A O 1
ATOM 2597 N N . TYR A 1 330 ? -19.471 -4.534 55.410 1.00 59.47 330 TYR A N 1
ATOM 2598 C CA . TYR A 1 330 ? -20.258 -5.702 55.773 1.00 59.47 330 TYR A CA 1
ATOM 2599 C C . TYR A 1 330 ? -20.323 -5.751 57.302 1.00 59.47 330 TYR A C 1
ATOM 2601 O O . TYR A 1 330 ? -19.271 -5.674 57.944 1.00 59.47 330 TYR A O 1
ATOM 2609 N N . PRO A 1 331 ? -21.518 -5.853 57.909 1.00 67.56 331 PRO A N 1
ATOM 2610 C CA . PRO A 1 331 ? -21.609 -6.110 59.332 1.00 67.56 331 PRO A CA 1
ATOM 2611 C C . PRO A 1 331 ? -20.864 -7.414 59.611 1.00 67.56 331 PRO A C 1
ATOM 2613 O O . PRO A 1 331 ? -21.200 -8.466 59.064 1.00 67.56 331 PRO A O 1
ATOM 2616 N N . SER A 1 332 ? -19.807 -7.316 60.415 1.00 66.19 332 SER A N 1
ATOM 2617 C CA . SER A 1 332 ? -19.018 -8.444 60.891 1.00 66.19 332 SER A CA 1
ATOM 2618 C C . SER A 1 332 ? -19.926 -9.363 61.699 1.00 66.19 332 SER A C 1
ATOM 2620 O O . SER A 1 332 ? -20.091 -9.182 62.905 1.00 66.19 332 SER A O 1
ATOM 2622 N N . TYR A 1 333 ? -20.556 -10.334 61.042 1.00 65.12 333 TYR A N 1
ATOM 2623 C CA . TYR A 1 333 ? -21.233 -11.401 61.754 1.00 65.12 333 TYR A CA 1
ATOM 2624 C C . TYR A 1 333 ? -20.159 -12.242 62.451 1.00 65.12 333 TYR A C 1
ATOM 2626 O O . TYR A 1 333 ? -19.228 -12.709 61.786 1.00 65.12 333 TYR A O 1
ATOM 2634 N N . PRO A 1 334 ? -20.240 -12.413 63.782 1.00 70.38 334 PRO A N 1
ATOM 2635 C CA . PRO A 1 334 ? -19.333 -13.299 64.485 1.00 70.38 334 PRO A CA 1
ATOM 2636 C C . PRO A 1 334 ? -19.493 -14.719 63.923 1.00 70.38 334 PRO A C 1
ATOM 2638 O O . PRO A 1 334 ? -20.614 -15.127 63.600 1.00 70.38 334 PRO A O 1
ATOM 2641 N N . PRO A 1 335 ? -18.391 -15.473 63.778 1.00 69.31 335 PRO A N 1
ATOM 2642 C CA . PRO A 1 335 ? -18.456 -16.843 63.298 1.00 69.31 335 PRO A CA 1
ATOM 2643 C C . PRO A 1 335 ? -19.387 -17.662 64.208 1.00 69.31 335 PRO A C 1
ATOM 2645 O O . PRO A 1 335 ? -19.343 -17.490 65.431 1.00 69.31 335 PRO A O 1
ATOM 2648 N N . PRO A 1 336 ? -20.243 -18.530 63.640 1.00 67.44 336 PRO A N 1
ATOM 2649 C CA . PRO A 1 336 ? -21.149 -19.357 64.422 1.00 67.44 336 PRO A CA 1
ATOM 2650 C C . PRO A 1 336 ? -20.343 -20.194 65.418 1.00 67.44 336 PRO A C 1
ATOM 2652 O O . PRO A 1 336 ? -19.417 -20.916 65.045 1.00 67.44 336 PRO A O 1
ATOM 2655 N N . GLY A 1 337 ? -20.678 -20.024 66.699 1.00 64.31 337 GLY A N 1
ATOM 2656 C CA . GLY A 1 337 ? -20.004 -20.661 67.820 1.00 64.31 337 GLY A CA 1
ATOM 2657 C C . GLY A 1 337 ? -19.973 -22.178 67.673 1.00 64.31 337 GLY A C 1
ATOM 2658 O O . GLY A 1 337 ? -20.971 -22.810 67.325 1.00 64.31 337 GLY A O 1
ATOM 2659 N N . ALA A 1 338 ? -18.803 -22.750 67.949 1.00 58.97 338 ALA A N 1
ATOM 2660 C CA . ALA A 1 338 ? -18.610 -24.186 68.033 1.00 58.97 338 ALA A CA 1
ATOM 2661 C C . ALA A 1 338 ? -19.566 -24.796 69.081 1.00 58.97 338 ALA A C 1
ATOM 2663 O O . ALA A 1 338 ? -19.748 -24.205 70.151 1.00 58.97 338 ALA A O 1
ATOM 2664 N N . PRO A 1 339 ? -20.170 -25.967 68.810 1.00 63.12 339 PRO A N 1
ATOM 2665 C CA . PRO A 1 339 ? -21.047 -26.635 69.761 1.00 63.12 339 PRO A CA 1
ATOM 2666 C C . PRO A 1 339 ? -20.263 -27.004 71.024 1.00 63.12 339 PRO A C 1
ATOM 2668 O O . PRO A 1 339 ? -19.254 -27.708 70.973 1.00 63.12 339 PRO A O 1
ATOM 2671 N N . GLY A 1 340 ? -20.728 -26.487 72.161 1.00 57.16 340 GLY A N 1
ATOM 2672 C CA . GLY A 1 340 ? -20.181 -26.787 73.475 1.00 57.16 340 GLY A CA 1
ATOM 2673 C C . GLY A 1 340 ? -20.366 -28.261 73.826 1.00 57.16 340 GLY A C 1
ATOM 2674 O O . GLY A 1 340 ? -21.471 -28.796 73.752 1.00 57.16 340 GLY A O 1
ATOM 2675 N N . ASN A 1 341 ? -19.273 -28.902 74.236 1.00 60.34 341 ASN A N 1
ATOM 2676 C CA . ASN A 1 341 ? -19.302 -30.206 74.884 1.00 60.34 341 ASN A CA 1
ATOM 2677 C C . ASN A 1 341 ? -19.974 -30.071 76.255 1.00 60.34 341 ASN A C 1
ATOM 2679 O O . ASN A 1 341 ? -19.394 -29.498 77.177 1.00 60.34 341 ASN A O 1
ATOM 2683 N N . ALA A 1 342 ? -21.177 -30.625 76.382 1.00 56.00 342 ALA A N 1
ATOM 2684 C CA . ALA A 1 342 ? -21.783 -30.923 77.670 1.00 56.00 342 ALA A CA 1
ATOM 2685 C C . ALA A 1 342 ? -21.085 -32.147 78.291 1.00 56.00 342 ALA A C 1
ATOM 2687 O O . ALA A 1 342 ? -20.899 -33.168 77.623 1.00 56.00 342 ALA A O 1
ATOM 2688 N N . ARG A 1 343 ? -20.699 -32.029 79.562 1.00 59.09 343 ARG A N 1
ATOM 2689 C CA . ARG A 1 343 ? -20.340 -33.131 80.457 1.00 59.09 343 ARG A CA 1
ATOM 2690 C C . ARG A 1 343 ? -21.152 -33.009 81.730 1.00 59.09 343 ARG A C 1
ATOM 2692 O O . ARG A 1 343 ? -21.325 -31.851 82.174 1.00 59.09 343 ARG A O 1
#